Protein AF-X1IC57-F1 (afdb_monomer_lite)

pLDDT: mean 73.65, std 16.49, range [34.81, 97.12]

Sequence (268 aa):
IEDAIIQITNFPEIIRRKNEEIREYNKKIESGQIKGKPRKIRELIKERGIYRVDQVLVYPWAHLSKFLSNESNAMDVCPKIAEFLKEKGIEAKFSPFGWYKSFKINCIGHEVAEMYRDVKLYIQPGEHIENAVFKVITPQGTELNLKFDENKNVLPLKEIKDEDFQLFLESELGTKRIDEGIEPAHIKVMKEFELVDFDPNTDAGNLRWYSKGVIMKNLIKSFVEDRIIDYGAILIDTPLMYTTKNKKLTAQTARFPARSYWVESGND

InterPro domains:
  IPR015011 Threonyl-tRNA synthetase, editing domain, archaea [PF08915] (43-118)
  IPR023509 D-aminoacyl-tRNA deacylase-like superfamily [G3DSA:3.50.80.10] (19-119)
  IPR045864 Class II Aminoacyl-tRNA synthetase/Biotinyl protein ligase (BPL) and lipoyl protein ligase (LPL) [G3DSA:3.30.930.10] (174-268)
  IPR045864 Class II Aminoacyl-tRNA synthetase/Biotinyl protein ligase (BPL) and lipoyl protein ligase (LPL) [SSF55681] (186-263)

Organism: NCBI:txid412755

Foldseek 3Di:
DCQQLAAPLVVVVVVVVVVVVVVVVLVCVVVVVDDDDRDDDDDPDDDPVVPVQQEEEQEDDPVVDPDDDPDPCVQCPSVVVQVVCVVVVHHYDYDGPPDDDDDDDDFPPDPPSDDDDDDDPLPPVPPPPVDPQDWDADPVRDTHGWDADPQRATDDDPVDPDPVVSVVCCVVRPDDRSSSGDADPVQVVCVVVQAWADDPVDDPPDIDGDPNNVVVVVVVVVVVVVVVVVVPDDDDDDDPDDDPPDPVVVSVCSVVVVVDDDDDDDPD

Structure (mmCIF, N/CA/C/O backbone):
data_AF-X1IC57-F1
#
_entry.id   AF-X1IC57-F1
#
loop_
_atom_site.group_PDB
_atom_site.id
_atom_site.type_symbol
_atom_site.label_atom_id
_atom_site.label_alt_id
_atom_site.label_comp_id
_atom_site.label_asym_id
_atom_site.label_entity_id
_atom_site.label_seq_id
_atom_site.pdbx_PDB_ins_code
_atom_site.Cartn_x
_atom_site.Cartn_y
_atom_site.Cartn_z
_atom_site.occupancy
_atom_site.B_iso_or_equiv
_atom_site.auth_seq_id
_atom_site.auth_comp_id
_atom_site.auth_asym_id
_atom_site.auth_atom_id
_atom_site.pdbx_PDB_model_num
ATOM 1 N N . ILE A 1 1 ? 6.413 14.909 -24.263 1.00 41.38 1 ILE A N 1
ATOM 2 C CA . ILE A 1 1 ? 6.565 14.111 -23.023 1.00 41.38 1 ILE A CA 1
ATOM 3 C C . ILE A 1 1 ? 6.246 14.982 -21.826 1.00 41.38 1 ILE A C 1
ATOM 5 O O . ILE A 1 1 ? 5.451 14.537 -21.017 1.00 41.38 1 ILE A O 1
ATOM 9 N N . GLU A 1 2 ? 6.714 16.230 -21.838 1.00 35.34 2 GLU A N 1
ATOM 10 C CA . GLU A 1 2 ? 5.950 17.449 -21.495 1.00 35.34 2 GLU A CA 1
ATOM 11 C C . GLU A 1 2 ? 4.429 17.224 -21.479 1.00 35.34 2 GLU A C 1
ATOM 13 O O . GLU A 1 2 ? 3.828 17.472 -20.459 1.00 35.34 2 GLU A O 1
ATOM 18 N N . ASP A 1 3 ? 3.771 16.652 -22.499 1.00 37.12 3 ASP A N 1
ATOM 19 C CA . ASP A 1 3 ? 2.320 16.427 -22.329 1.00 37.12 3 ASP A CA 1
ATOM 20 C C . ASP A 1 3 ? 1.910 15.486 -21.155 1.00 37.12 3 ASP A C 1
ATOM 22 O O . ASP A 1 3 ? 0.861 15.762 -20.598 1.00 37.12 3 ASP A O 1
ATOM 26 N N . ALA A 1 4 ? 2.704 14.516 -20.632 1.00 34.81 4 ALA A N 1
ATOM 27 C CA . ALA A 1 4 ? 2.605 14.050 -19.212 1.00 34.81 4 ALA A CA 1
ATOM 28 C C . ALA A 1 4 ? 3.745 14.425 -18.304 1.00 34.81 4 ALA A C 1
ATOM 30 O O . ALA A 1 4 ? 4.092 13.720 -17.366 1.00 34.81 4 ALA A O 1
ATOM 31 N N . ILE A 1 5 ? 4.187 15.637 -18.519 1.00 35.84 5 ILE A N 1
ATOM 32 C CA . ILE A 1 5 ? 4.897 16.464 -17.587 1.00 35.84 5 ILE A CA 1
ATOM 33 C C . ILE A 1 5 ? 4.242 17.891 -17.725 1.00 35.84 5 ILE A C 1
ATOM 35 O O . ILE A 1 5 ? 4.966 18.853 -17.719 1.00 35.84 5 ILE A O 1
ATOM 39 N N . ILE A 1 6 ? 2.885 18.039 -17.894 1.00 41.19 6 ILE A N 1
ATOM 40 C CA . ILE A 1 6 ? 2.055 19.303 -17.936 1.00 41.19 6 ILE A CA 1
ATOM 41 C C . ILE A 1 6 ? 0.751 19.417 -17.031 1.00 41.19 6 ILE A C 1
ATOM 43 O O . ILE A 1 6 ? 0.298 20.536 -16.783 1.00 41.19 6 ILE A O 1
ATOM 47 N N . GLN A 1 7 ? 0.145 18.347 -16.469 1.00 42.44 7 GLN A N 1
ATOM 48 C CA . GLN A 1 7 ? -0.968 18.340 -15.442 1.00 42.44 7 GLN A CA 1
ATOM 49 C C . GLN A 1 7 ? -0.906 17.557 -14.049 1.00 42.44 7 GLN A C 1
ATOM 51 O O . GLN A 1 7 ? -1.836 17.815 -13.293 1.00 42.44 7 GLN A O 1
ATOM 56 N N . ILE A 1 8 ? 0.061 16.679 -13.646 1.00 42.56 8 ILE A N 1
ATOM 57 C CA . ILE A 1 8 ? 0.224 15.882 -12.377 1.00 42.56 8 ILE A CA 1
ATOM 58 C C . ILE A 1 8 ? 0.876 16.673 -11.214 1.00 42.56 8 ILE A C 1
ATOM 60 O O . ILE A 1 8 ? 0.502 16.468 -10.062 1.00 42.56 8 ILE A O 1
ATOM 64 N N . THR A 1 9 ? 1.797 17.614 -11.443 1.00 42.94 9 THR A N 1
ATOM 65 C CA . THR A 1 9 ? 2.339 18.520 -10.392 1.00 42.94 9 THR A CA 1
ATOM 66 C C . THR A 1 9 ? 1.919 19.969 -10.596 1.00 42.94 9 THR A C 1
ATOM 68 O O . THR A 1 9 ? 1.710 20.679 -9.612 1.00 42.94 9 THR A O 1
ATOM 71 N N . ASN A 1 10 ? 1.504 20.303 -11.820 1.00 48.59 10 ASN A N 1
ATOM 72 C CA . ASN A 1 10 ? 0.391 21.221 -11.986 1.00 48.59 10 ASN A CA 1
ATOM 73 C C . ASN A 1 10 ? -0.913 20.639 -11.391 1.00 48.59 10 ASN A C 1
ATOM 75 O O . ASN A 1 10 ? -1.866 21.388 -11.297 1.00 48.59 10 ASN A O 1
ATOM 79 N N . PHE A 1 11 ? -1.023 19.379 -10.927 1.00 51.56 11 PHE A N 1
ATOM 80 C CA . PHE A 1 11 ? -2.262 18.856 -10.302 1.00 51.56 11 PHE A CA 1
ATOM 81 C C . PHE A 1 11 ? -2.487 19.393 -8.887 1.00 51.56 11 PHE A C 1
ATOM 83 O O . PHE A 1 11 ? -3.582 19.884 -8.647 1.00 51.56 11 PHE A O 1
ATOM 90 N N . PRO A 1 12 ? -1.507 19.397 -7.955 1.00 53.03 12 PRO A N 1
ATOM 91 C CA . PRO A 1 12 ? -1.491 20.287 -6.804 1.00 53.03 12 PRO A CA 1
ATOM 92 C C . PRO A 1 12 ? -1.892 21.718 -7.150 1.00 53.03 12 PRO A C 1
ATOM 94 O O . PRO A 1 12 ? -2.772 22.247 -6.482 1.00 53.03 12 PRO A O 1
ATOM 97 N N . GLU A 1 13 ? -1.328 22.335 -8.193 1.00 65.31 13 GLU A N 1
ATOM 98 C CA . GLU A 1 13 ? -1.623 23.735 -8.542 1.00 65.31 13 GLU A CA 1
ATOM 99 C C . GLU A 1 13 ? -3.016 23.931 -9.158 1.00 65.31 13 GLU A C 1
ATOM 101 O O . GLU A 1 13 ? -3.690 24.903 -8.850 1.00 65.31 13 GLU A O 1
ATOM 106 N N . ILE A 1 14 ? -3.514 22.986 -9.954 1.00 62.72 14 ILE A N 1
ATOM 107 C CA . ILE A 1 14 ? -4.844 22.973 -10.576 1.00 62.72 14 ILE A CA 1
ATOM 108 C C . ILE A 1 14 ? -5.899 22.566 -9.553 1.00 62.72 14 ILE A C 1
ATOM 110 O O . ILE A 1 14 ? -7.014 23.062 -9.621 1.00 62.72 14 ILE A O 1
ATOM 114 N N . ILE A 1 15 ? -5.576 21.728 -8.569 1.00 60.38 15 ILE A N 1
ATOM 115 C CA . ILE A 1 15 ? -6.411 21.486 -7.390 1.00 60.38 15 ILE A CA 1
ATOM 116 C C . ILE A 1 15 ? -6.394 22.716 -6.486 1.00 60.38 15 ILE A C 1
ATOM 118 O O . ILE A 1 15 ? -7.442 23.066 -5.958 1.00 60.38 15 ILE A O 1
ATOM 122 N N . ARG A 1 16 ? -5.269 23.419 -6.324 1.00 65.56 16 ARG A N 1
ATOM 123 C CA . ARG A 1 16 ? -5.183 24.675 -5.562 1.00 65.56 16 ARG A CA 1
ATOM 124 C C . ARG A 1 16 ? -6.012 25.767 -6.234 1.00 65.56 16 ARG A C 1
ATOM 126 O O . ARG A 1 16 ? -6.900 26.312 -5.587 1.00 65.56 16 ARG A O 1
ATOM 133 N N . ARG A 1 17 ? -5.842 25.962 -7.544 1.00 69.12 17 ARG A N 1
ATOM 134 C CA . ARG A 1 17 ? -6.600 26.909 -8.365 1.00 69.12 17 ARG A CA 1
ATOM 135 C C . ARG A 1 17 ? -8.069 26.519 -8.478 1.00 69.12 17 ARG A C 1
ATOM 137 O O . ARG A 1 17 ? -8.900 27.373 -8.234 1.00 69.12 17 ARG A O 1
ATOM 144 N N . LYS A 1 18 ? -8.430 25.246 -8.696 1.00 65.62 18 LYS A N 1
ATOM 145 C CA . LYS A 1 18 ? -9.834 24.785 -8.607 1.00 65.62 18 LYS A CA 1
ATOM 146 C C . LYS A 1 18 ? -10.402 24.972 -7.205 1.00 65.62 18 LYS A C 1
ATOM 148 O O . LYS A 1 18 ? -11.558 25.343 -7.081 1.00 65.62 18 LYS A O 1
ATOM 153 N N . ASN A 1 19 ? -9.632 24.753 -6.139 1.00 61.25 19 ASN A N 1
ATOM 154 C CA . ASN A 1 19 ? -10.083 25.027 -4.773 1.00 61.25 19 ASN A CA 1
ATOM 155 C C . ASN A 1 19 ? -10.254 26.530 -4.522 1.00 61.25 19 ASN A C 1
ATOM 157 O O . ASN A 1 19 ? -11.130 26.904 -3.750 1.00 61.25 19 ASN A O 1
ATOM 161 N N . GLU A 1 20 ? -9.469 27.392 -5.164 1.00 70.69 20 GLU A N 1
ATOM 162 C CA . GLU A 1 20 ? -9.583 28.851 -5.087 1.00 70.69 20 GLU A CA 1
ATOM 163 C C . GLU A 1 20 ? -10.730 29.386 -5.956 1.00 70.69 20 GLU A C 1
ATOM 165 O O . GLU A 1 20 ? -11.559 30.128 -5.441 1.00 70.69 20 GLU A O 1
ATOM 170 N N . GLU A 1 21 ? -10.899 28.896 -7.185 1.00 72.12 21 GLU A N 1
ATOM 171 C CA . GLU A 1 21 ? -12.081 29.069 -8.043 1.00 72.12 21 GLU A CA 1
ATOM 172 C C . GLU A 1 21 ? -13.358 28.608 -7.309 1.00 72.12 21 GLU A C 1
ATOM 174 O O . GLU A 1 21 ? -14.349 29.333 -7.270 1.00 72.12 21 GLU A O 1
ATOM 179 N N . ILE A 1 22 ? -13.333 27.447 -6.639 1.00 66.88 22 ILE A N 1
ATOM 180 C CA . ILE A 1 22 ? -14.440 26.935 -5.812 1.00 66.88 22 ILE A CA 1
ATOM 181 C C . ILE A 1 22 ? -14.637 27.790 -4.552 1.00 66.88 22 ILE A C 1
ATOM 183 O O . ILE A 1 22 ? -15.780 28.014 -4.156 1.00 66.88 22 ILE A O 1
ATOM 187 N N . ARG A 1 23 ? -13.578 28.294 -3.905 1.00 70.81 23 ARG A N 1
ATOM 188 C CA . ARG A 1 23 ? -13.687 29.227 -2.765 1.00 70.81 23 ARG A CA 1
ATOM 189 C C . ARG A 1 23 ? -14.294 30.558 -3.198 1.00 70.81 23 ARG A C 1
ATOM 191 O O . ARG A 1 23 ? -15.160 31.060 -2.492 1.00 70.81 23 ARG A O 1
ATOM 198 N N . GLU A 1 24 ? -13.902 31.107 -4.343 1.00 72.31 24 GLU A N 1
ATOM 199 C CA . GLU A 1 24 ? -14.526 32.297 -4.919 1.00 72.31 24 GLU A CA 1
ATOM 200 C C . GLU A 1 24 ? -15.974 32.045 -5.320 1.00 72.31 24 GLU A C 1
ATOM 202 O O . GLU A 1 24 ? -16.832 32.866 -5.021 1.00 72.31 24 GLU A O 1
ATOM 207 N N . TYR A 1 25 ? -16.271 30.917 -5.962 1.00 68.75 25 TYR A N 1
ATOM 208 C CA . TYR A 1 25 ? -17.627 30.545 -6.354 1.00 68.75 25 TYR A CA 1
ATOM 209 C C . TYR A 1 25 ? -18.538 30.371 -5.129 1.00 68.75 25 TYR A C 1
ATOM 211 O O . TYR A 1 25 ? -19.645 30.904 -5.105 1.00 68.75 25 TYR A O 1
ATOM 219 N N . ASN A 1 26 ? -18.049 29.723 -4.065 1.00 63.75 26 ASN A N 1
ATOM 220 C CA . ASN A 1 26 ? -18.757 29.642 -2.786 1.00 63.75 26 ASN A CA 1
ATOM 221 C C . ASN A 1 26 ? -18.930 31.038 -2.155 1.00 63.75 26 ASN A C 1
ATOM 223 O O . ASN A 1 26 ? -20.047 31.370 -1.776 1.00 63.75 26 ASN A O 1
ATOM 227 N N . LYS A 1 27 ? -17.894 31.894 -2.135 1.00 71.12 27 LYS A N 1
ATOM 228 C CA . LYS A 1 27 ? -18.002 33.294 -1.672 1.00 71.12 27 LYS A CA 1
ATOM 229 C C . LYS A 1 27 ? -19.016 34.111 -2.484 1.00 71.12 27 LYS A C 1
ATOM 231 O O . LYS A 1 27 ? -19.722 34.926 -1.907 1.00 71.12 27 LYS A O 1
ATOM 236 N N . LYS A 1 28 ? -19.110 33.891 -3.800 1.00 71.88 28 LYS A N 1
ATOM 237 C CA . LYS A 1 28 ? -20.068 34.542 -4.718 1.00 71.88 28 LYS A CA 1
ATOM 238 C C . LYS A 1 28 ? -21.500 34.007 -4.550 1.00 71.88 28 LYS A C 1
ATOM 240 O O . LYS A 1 28 ? -22.455 34.718 -4.851 1.00 71.88 28 LYS A O 1
ATOM 245 N N . ILE A 1 29 ? -21.668 32.792 -4.021 1.00 67.25 29 ILE A N 1
ATOM 246 C CA . ILE A 1 29 ? -22.958 32.267 -3.538 1.00 67.25 29 ILE A CA 1
ATOM 247 C C . ILE A 1 29 ? -23.301 32.853 -2.158 1.00 67.25 29 ILE A C 1
ATOM 249 O O . ILE A 1 29 ? -24.437 33.259 -1.929 1.00 67.25 29 ILE A O 1
ATOM 253 N N . GLU A 1 30 ? -22.332 32.941 -1.246 1.00 60.72 30 GLU A N 1
ATOM 254 C CA . GLU A 1 30 ? -22.503 33.487 0.110 1.00 60.72 30 GLU A CA 1
ATOM 255 C C . GLU A 1 30 ? -22.766 35.004 0.112 1.00 60.72 30 GLU A C 1
ATOM 257 O O . GLU A 1 30 ? -23.544 35.481 0.934 1.00 60.72 30 GLU A O 1
ATOM 262 N N . SER A 1 31 ? -22.209 35.752 -0.847 1.00 66.19 31 SER A N 1
ATOM 263 C CA . SER A 1 31 ? -22.523 37.168 -1.096 1.00 66.19 31 SER A CA 1
ATOM 264 C C . SER A 1 31 ? -23.802 37.393 -1.919 1.00 66.19 31 SER A C 1
ATOM 266 O O . SER A 1 31 ? -24.151 38.536 -2.209 1.00 66.19 31 SER A O 1
ATOM 268 N N . GLY A 1 32 ? -24.501 36.325 -2.321 1.00 65.50 32 GLY A N 1
ATOM 269 C CA . GLY A 1 32 ? -25.762 36.392 -3.067 1.00 65.50 32 GLY A CA 1
ATOM 270 C C . GLY A 1 32 ? -25.646 36.760 -4.553 1.00 65.50 32 GLY A C 1
ATOM 271 O O . GLY A 1 32 ? -26.672 36.885 -5.219 1.00 65.50 32 GLY A O 1
ATOM 272 N N . GLN A 1 33 ? -24.434 36.903 -5.099 1.00 63.88 33 GLN A N 1
ATOM 273 C CA . GLN A 1 33 ? -24.206 37.241 -6.513 1.00 63.88 33 GLN A CA 1
ATOM 274 C C . GLN A 1 33 ? -24.523 36.083 -7.477 1.00 63.88 33 GLN A C 1
ATOM 276 O O . GLN A 1 33 ? -24.820 36.322 -8.646 1.00 63.88 33 GLN A O 1
ATOM 281 N N . ILE A 1 34 ? -24.482 34.832 -7.006 1.00 63.25 34 ILE A N 1
ATOM 282 C CA . ILE A 1 34 ? -24.801 33.626 -7.786 1.00 63.25 34 ILE A CA 1
ATOM 283 C C . ILE A 1 34 ? -25.840 32.784 -7.031 1.00 63.25 34 ILE A C 1
ATOM 285 O O . ILE A 1 34 ? -25.680 32.493 -5.846 1.00 63.25 34 ILE A O 1
ATOM 289 N N . LYS A 1 35 ? -26.900 32.333 -7.718 1.00 56.47 35 LYS A N 1
ATOM 290 C CA . LYS A 1 35 ? -27.905 31.430 -7.128 1.00 56.47 35 LYS A CA 1
ATOM 291 C C . LYS A 1 35 ? -27.324 30.030 -6.899 1.00 56.47 35 LYS A C 1
ATOM 293 O O . LYS A 1 35 ? -27.202 29.240 -7.829 1.00 56.47 35 LYS A O 1
ATOM 298 N N . GLY A 1 36 ? -27.058 29.699 -5.639 1.00 62.53 36 GLY A N 1
ATOM 299 C CA . GLY A 1 36 ? -26.691 28.356 -5.186 1.00 62.53 36 GLY A CA 1
ATOM 300 C C . GLY A 1 36 ? -27.118 28.111 -3.738 1.00 62.53 36 GLY A C 1
ATOM 301 O O . GLY A 1 36 ? -27.563 29.027 -3.049 1.00 62.53 36 GLY A O 1
ATOM 302 N N . LYS A 1 37 ? -26.989 26.869 -3.254 1.00 54.78 37 LYS A N 1
ATOM 303 C CA . LYS A 1 37 ? -27.130 26.570 -1.818 1.00 54.78 37 LYS A CA 1
ATOM 304 C C . LYS A 1 37 ? -25.778 26.837 -1.133 1.00 54.78 37 LYS A C 1
ATOM 306 O O . LYS A 1 37 ? -24.816 26.161 -1.502 1.00 54.78 37 LYS A O 1
ATOM 311 N N . PRO A 1 38 ? -25.671 27.771 -0.169 1.00 57.09 38 PRO A N 1
ATOM 312 C CA . PRO A 1 38 ? -24.405 28.053 0.507 1.00 57.09 38 PRO A CA 1
ATOM 313 C C . PRO A 1 38 ? -23.924 26.833 1.303 1.00 57.09 38 PRO A C 1
ATOM 315 O O . PRO A 1 38 ? -24.721 26.104 1.908 1.00 57.09 38 PRO A O 1
ATOM 318 N N . ARG A 1 39 ? -22.607 26.597 1.306 1.00 50.06 39 ARG A N 1
ATOM 319 C CA . ARG A 1 39 ? -22.001 25.438 1.971 1.00 50.06 39 ARG A CA 1
ATOM 320 C C . ARG A 1 39 ? -21.908 25.678 3.477 1.00 50.06 39 ARG A C 1
ATOM 322 O O . ARG A 1 39 ? -20.877 26.116 3.974 1.00 50.06 39 ARG A O 1
ATOM 329 N N . LYS A 1 40 ? -22.953 25.315 4.231 1.00 55.81 40 LYS A N 1
ATOM 330 C CA . LYS A 1 40 ? -22.830 25.211 5.695 1.00 55.81 40 LYS A CA 1
ATOM 331 C C . LYS A 1 40 ? -21.696 24.244 6.047 1.00 55.81 40 LYS A C 1
ATOM 333 O O . LYS A 1 40 ? -21.813 23.041 5.804 1.00 55.81 40 LYS A O 1
ATOM 338 N N . ILE A 1 41 ? -20.630 24.778 6.642 1.00 43.66 41 ILE A N 1
ATOM 339 C CA . ILE A 1 41 ? -19.565 23.996 7.272 1.00 43.66 41 ILE A CA 1
ATOM 340 C C . ILE A 1 41 ? -20.227 23.072 8.300 1.00 43.66 41 ILE A C 1
ATOM 342 O O . ILE A 1 41 ? -20.952 23.533 9.181 1.00 43.66 41 ILE A O 1
ATOM 346 N N . ARG A 1 42 ? -20.023 21.759 8.160 1.00 42.25 42 ARG A N 1
ATOM 347 C CA . ARG A 1 42 ? -20.452 20.773 9.155 1.00 42.25 42 ARG A CA 1
ATOM 348 C C . ARG A 1 42 ? -19.264 20.407 10.026 1.00 42.25 42 ARG A C 1
ATOM 350 O O . ARG A 1 42 ? -18.391 19.654 9.604 1.00 42.25 42 ARG A O 1
ATOM 357 N N . GLU A 1 43 ? -19.269 20.932 11.242 1.00 41.44 43 GLU A N 1
ATOM 358 C CA . GLU A 1 43 ? -18.401 20.475 12.320 1.00 41.44 43 GLU A CA 1
ATOM 359 C C . GLU A 1 43 ? -18.611 18.966 12.552 1.00 41.44 43 GLU A C 1
ATOM 361 O O . GLU A 1 43 ? -19.727 18.511 12.814 1.00 41.44 43 GLU A O 1
ATOM 366 N N . LEU A 1 44 ? -17.548 18.168 12.397 1.00 41.53 44 LEU A N 1
ATOM 367 C CA . LEU A 1 44 ? -17.594 16.709 12.607 1.00 41.53 44 LEU A CA 1
ATOM 368 C C . LEU A 1 44 ? -17.503 16.327 14.092 1.00 41.53 44 LEU A C 1
ATOM 370 O O . LEU A 1 44 ? -17.964 15.251 14.487 1.00 41.53 44 LEU A O 1
ATOM 374 N N . ILE A 1 45 ? -16.934 17.235 14.886 1.00 42.44 45 ILE A N 1
ATOM 375 C CA . ILE A 1 45 ? -17.065 17.341 16.335 1.00 42.44 45 ILE A CA 1
ATOM 376 C C . ILE A 1 45 ? -18.030 18.510 16.539 1.00 42.44 45 ILE A C 1
ATOM 378 O O . ILE A 1 45 ? -17.649 19.636 16.250 1.00 42.44 45 ILE A O 1
ATOM 382 N N . LYS A 1 46 ? -19.269 18.263 16.978 1.00 49.38 46 LYS A N 1
ATOM 383 C CA . LYS A 1 46 ? -20.149 19.357 17.425 1.00 49.38 46 LYS A CA 1
ATOM 384 C C . LYS A 1 46 ? -19.557 19.976 18.702 1.00 49.38 46 LYS A C 1
ATOM 386 O O . LYS A 1 46 ? -18.971 19.237 19.496 1.00 49.38 46 LYS A O 1
ATOM 391 N N . GLU A 1 47 ? -19.741 21.276 18.930 1.00 50.53 47 GLU A N 1
ATOM 392 C CA . GLU A 1 47 ? -19.303 21.954 20.164 1.00 50.53 47 GLU A CA 1
ATOM 393 C C . GLU A 1 47 ? -19.588 21.152 21.453 1.00 50.53 47 GLU A C 1
ATOM 395 O O . GLU A 1 47 ? -20.643 20.524 21.600 1.00 50.53 47 GLU A O 1
ATOM 400 N N . ARG A 1 48 ? -18.690 21.247 22.449 1.00 52.41 48 ARG A N 1
ATOM 401 C CA . ARG A 1 48 ? -18.827 20.576 23.765 1.00 52.41 48 ARG A CA 1
ATOM 402 C C . ARG A 1 48 ? -20.208 20.797 24.413 1.00 52.41 48 ARG A C 1
ATOM 404 O O . ARG A 1 48 ? -20.755 19.872 25.014 1.00 52.41 48 ARG A O 1
ATOM 411 N N . GLY A 1 49 ? -20.794 21.986 24.239 1.00 55.88 49 GLY A N 1
ATOM 412 C CA . GLY A 1 49 ? -22.111 22.356 24.774 1.00 55.88 49 GLY A CA 1
ATOM 413 C C . GLY A 1 49 ? -23.313 21.616 24.169 1.00 55.88 49 GLY A C 1
ATOM 414 O O . GLY A 1 49 ? -24.388 21.640 24.774 1.00 55.88 49 GLY A O 1
ATOM 415 N N . ILE A 1 50 ? -23.140 20.945 23.022 1.00 53.75 50 ILE A N 1
ATOM 416 C CA . ILE A 1 50 ? -24.177 20.135 22.357 1.00 53.75 50 ILE A CA 1
ATOM 417 C C . ILE A 1 50 ? -24.202 18.701 22.901 1.00 53.75 50 ILE A C 1
ATOM 419 O O . ILE A 1 50 ? -25.274 18.112 22.998 1.00 53.75 50 ILE A O 1
ATOM 423 N N . TYR A 1 51 ? -23.047 18.145 23.278 1.00 58.09 51 TYR A N 1
ATOM 424 C CA . TYR A 1 51 ? -22.964 16.782 23.811 1.00 58.09 51 TYR A CA 1
ATOM 425 C C . TYR A 1 51 ? -23.276 16.699 25.310 1.00 58.09 51 TYR A C 1
ATOM 427 O O . TYR A 1 51 ? -23.963 15.768 25.716 1.00 58.09 51 TYR A O 1
ATOM 435 N N . ARG A 1 52 ? -22.779 17.648 26.124 1.00 63.66 52 ARG A N 1
ATOM 436 C CA . ARG A 1 52 ? -22.948 17.663 27.599 1.00 63.66 52 ARG A CA 1
ATOM 437 C C . ARG A 1 52 ? -22.670 16.302 28.268 1.00 63.66 52 ARG A C 1
ATOM 439 O O . ARG A 1 52 ? -23.418 15.854 29.130 1.00 63.66 52 ARG A O 1
ATOM 446 N N . VAL A 1 53 ? -21.608 15.628 27.826 1.00 70.06 53 VAL A N 1
ATOM 447 C CA . VAL A 1 53 ? -21.167 14.344 28.386 1.00 70.06 53 VAL A CA 1
ATOM 448 C C . VAL A 1 53 ? -20.112 14.617 29.451 1.00 70.06 53 VAL A C 1
ATOM 450 O O . VAL A 1 53 ? -18.954 14.871 29.123 1.00 70.06 53 VAL A O 1
ATOM 453 N N . ASP A 1 54 ? -20.520 14.560 30.718 1.00 78.50 54 ASP A N 1
ATOM 454 C CA . ASP A 1 54 ? -19.629 14.790 31.863 1.00 78.50 54 ASP A CA 1
ATOM 455 C C . ASP A 1 54 ? -18.676 13.600 32.107 1.00 78.50 54 ASP A C 1
ATOM 457 O O . ASP A 1 54 ? -17.529 13.781 32.517 1.00 78.50 54 ASP A O 1
ATOM 461 N N . GLN A 1 55 ? -19.142 12.376 31.817 1.00 88.00 55 GLN A N 1
ATOM 462 C CA . GLN A 1 55 ? -18.429 11.119 32.070 1.00 88.00 55 GLN A CA 1
ATOM 463 C C . GLN A 1 55 ? -18.404 10.208 30.835 1.00 88.00 55 GLN A C 1
ATOM 465 O O . GLN A 1 55 ? -19.417 10.036 30.159 1.00 88.00 55 GLN A O 1
ATOM 470 N N . VAL A 1 56 ? -17.262 9.562 30.573 1.00 91.88 56 VAL A N 1
ATOM 471 C CA . VAL A 1 56 ? -17.068 8.636 29.440 1.00 91.88 56 VAL A CA 1
ATOM 472 C C . VAL A 1 56 ? -16.629 7.253 29.928 1.00 91.88 56 VAL A C 1
ATOM 474 O O . VAL A 1 56 ? -15.689 7.125 30.712 1.00 91.88 56 VAL A O 1
ATOM 477 N N . LEU A 1 57 ? -17.271 6.196 29.419 1.00 93.44 57 LEU A N 1
ATOM 478 C CA . LEU A 1 57 ? -16.873 4.806 29.656 1.00 93.44 57 LEU A CA 1
ATOM 479 C C . LEU A 1 57 ? -16.284 4.184 28.383 1.00 93.44 57 LEU A C 1
ATOM 481 O O . LEU A 1 57 ? -16.994 3.940 27.411 1.00 93.44 57 LEU A O 1
ATOM 485 N N . VAL A 1 58 ? -14.989 3.874 28.412 1.00 93.19 58 VAL A N 1
ATOM 486 C CA . VAL A 1 58 ? -14.292 3.134 27.354 1.00 93.19 58 VAL A CA 1
ATOM 487 C C . VAL A 1 58 ? -14.548 1.636 27.544 1.00 93.19 58 VAL A C 1
ATOM 489 O O . VAL A 1 58 ? -14.043 1.021 28.486 1.00 93.19 58 VAL A O 1
ATOM 492 N N . TYR A 1 59 ? -15.353 1.039 26.664 1.00 93.44 59 TYR A N 1
ATOM 493 C CA . TYR A 1 59 ? -15.757 -0.366 26.758 1.00 93.44 59 TYR A CA 1
ATOM 494 C C . TYR A 1 59 ? -15.209 -1.178 25.567 1.00 93.44 59 TYR A C 1
ATOM 496 O O . TYR A 1 59 ? -15.531 -0.853 24.424 1.00 93.44 59 TYR A O 1
ATOM 504 N N . PRO A 1 60 ? -14.417 -2.247 25.786 1.00 91.56 60 PRO A N 1
ATOM 505 C CA . PRO A 1 60 ? -13.911 -3.084 24.701 1.00 91.56 60 PRO A CA 1
ATOM 506 C C . PRO A 1 60 ? -15.026 -3.977 24.136 1.00 91.56 60 PRO A C 1
ATOM 508 O O . PRO A 1 60 ? -15.534 -4.853 24.839 1.00 91.56 60 PRO A O 1
ATOM 511 N N . TRP A 1 61 ? -15.393 -3.775 22.865 1.00 90.25 61 TRP A N 1
ATOM 512 C CA . TRP A 1 61 ? -16.463 -4.524 22.193 1.00 90.25 61 TRP A CA 1
ATOM 513 C C . TRP A 1 61 ? -16.009 -5.106 20.847 1.00 90.25 61 TRP A C 1
ATOM 515 O O . TRP A 1 61 ? -16.083 -4.452 19.809 1.00 90.25 61 TRP A O 1
ATOM 525 N N . ALA A 1 62 ? -15.552 -6.362 20.862 1.00 87.56 62 ALA A N 1
ATOM 526 C CA . ALA A 1 62 ? -15.002 -7.031 19.680 1.00 87.56 62 ALA A CA 1
ATOM 527 C C . ALA A 1 62 ? -15.999 -7.119 18.506 1.00 87.56 62 ALA A C 1
ATOM 529 O O . ALA A 1 62 ? -15.617 -6.921 17.358 1.00 87.56 62 ALA A O 1
ATOM 530 N N . HIS A 1 63 ? -17.292 -7.327 18.779 1.00 85.69 63 HIS A N 1
ATOM 531 C CA . HIS A 1 63 ? -18.312 -7.538 17.741 1.00 85.69 63 HIS A CA 1
ATOM 532 C C . HIS A 1 63 ? -18.611 -6.311 16.848 1.00 85.69 63 HIS A C 1
ATOM 534 O O . HIS A 1 63 ? -19.466 -6.409 15.973 1.00 85.69 63 HIS A O 1
ATOM 540 N N . LEU A 1 64 ? -17.948 -5.162 17.051 1.00 85.44 64 LEU A N 1
ATOM 541 C CA . LEU A 1 64 ? -18.033 -4.015 16.132 1.00 85.44 64 LEU A CA 1
ATOM 542 C C . LEU A 1 64 ? -17.162 -4.180 14.872 1.00 85.44 64 LEU A C 1
ATOM 544 O O . LEU A 1 64 ? -17.324 -3.405 13.933 1.00 85.44 64 LEU A O 1
ATOM 548 N N . SER A 1 65 ? -16.248 -5.157 14.829 1.00 78.94 65 SER A N 1
ATOM 549 C CA . SER A 1 65 ? -15.354 -5.389 13.688 1.00 78.94 65 SER A CA 1
ATOM 550 C C . SER A 1 65 ? -15.259 -6.871 13.328 1.00 78.94 65 SER A C 1
ATOM 552 O O . SER A 1 65 ? -15.261 -7.734 14.203 1.00 78.94 65 SER A O 1
ATOM 554 N N . LYS A 1 66 ? -15.105 -7.163 12.030 1.00 71.75 66 LYS A N 1
ATOM 555 C CA . LYS A 1 66 ? -14.661 -8.482 11.540 1.00 71.75 66 LYS A CA 1
ATOM 556 C C . LYS A 1 66 ? -13.140 -8.656 11.626 1.00 71.75 66 LYS A C 1
ATOM 558 O O . LYS A 1 66 ? -12.653 -9.776 11.706 1.00 71.75 66 LYS A O 1
ATOM 563 N N . PHE A 1 67 ? -12.401 -7.548 11.624 1.00 71.12 67 PHE A N 1
ATOM 564 C CA . PHE A 1 67 ? -10.944 -7.514 11.678 1.00 71.12 67 PHE A CA 1
ATOM 565 C C . PHE A 1 67 ? -10.514 -7.108 13.089 1.00 71.12 67 PHE A C 1
ATOM 567 O O . PHE A 1 67 ? -10.686 -5.956 13.496 1.00 71.12 67 PHE A O 1
ATOM 574 N N . LEU A 1 68 ? -9.999 -8.071 13.851 1.00 79.62 68 LEU A N 1
ATOM 575 C CA . LEU A 1 68 ? -9.535 -7.884 15.225 1.00 79.62 68 LEU A CA 1
ATOM 576 C C . LEU A 1 68 ? -8.007 -7.952 15.285 1.00 79.62 68 LEU A C 1
ATOM 578 O O . LEU A 1 68 ? -7.375 -8.677 14.519 1.00 79.62 68 LEU A O 1
ATOM 582 N N . SER A 1 69 ? -7.410 -7.200 16.211 1.00 76.44 69 SER A N 1
ATOM 583 C CA . SER A 1 69 ? -5.977 -7.316 16.478 1.00 76.44 69 SER A CA 1
ATOM 584 C C . SER A 1 69 ? -5.701 -8.549 17.334 1.00 76.44 69 SER A C 1
ATOM 586 O O . SER A 1 69 ? -6.218 -8.662 18.445 1.00 76.44 69 SER A O 1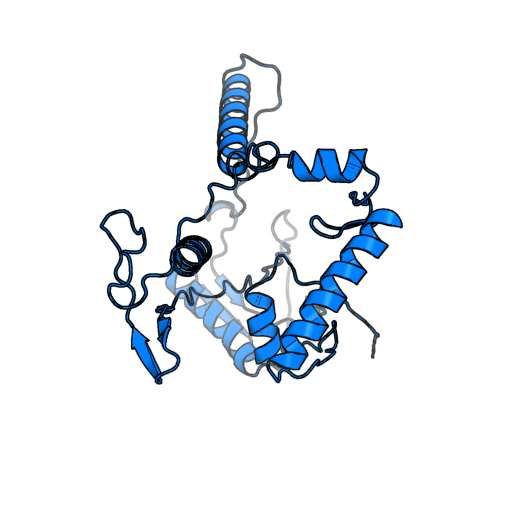
ATOM 588 N N . ASN A 1 70 ? -4.834 -9.428 16.833 1.00 73.81 70 ASN A N 1
ATOM 589 C CA . ASN A 1 70 ? -4.303 -10.579 17.568 1.00 73.81 70 ASN A CA 1
ATOM 590 C C . ASN A 1 70 ? -3.052 -10.218 18.401 1.00 73.81 70 ASN A C 1
ATOM 592 O O . ASN A 1 70 ? -2.347 -11.104 18.878 1.00 73.81 70 ASN A O 1
ATOM 596 N N . GLU A 1 71 ? -2.724 -8.930 18.545 1.00 74.94 71 GLU A N 1
ATOM 597 C CA . GLU A 1 71 ? -1.580 -8.483 19.343 1.00 74.94 71 GLU A CA 1
ATOM 598 C C . GLU A 1 71 ? -1.933 -8.353 20.829 1.00 74.94 71 GLU A C 1
ATOM 600 O O . GLU A 1 71 ? -2.956 -7.769 21.185 1.00 74.94 71 GLU A O 1
ATOM 605 N N . SER A 1 72 ? -1.026 -8.789 21.710 1.00 76.19 72 SER A N 1
ATOM 606 C CA . SER A 1 72 ? -1.098 -8.578 23.168 1.00 76.19 72 SER A CA 1
ATOM 607 C C . SER A 1 72 ? -1.411 -7.127 23.547 1.00 76.19 72 SER A C 1
ATOM 609 O O . SER A 1 72 ? -2.194 -6.856 24.456 1.00 76.19 72 SER A O 1
ATOM 611 N N . ASN A 1 73 ? -0.840 -6.189 22.791 1.00 79.69 73 ASN A N 1
ATOM 612 C CA . ASN A 1 73 ? -0.918 -4.752 23.027 1.00 79.69 73 ASN A CA 1
ATOM 613 C C . ASN A 1 73 ? -2.335 -4.184 22.802 1.00 79.69 73 ASN A C 1
ATOM 615 O O . ASN A 1 73 ? -2.601 -3.046 23.184 1.00 79.69 73 ASN A O 1
ATOM 619 N N . ALA A 1 74 ? -3.267 -4.963 22.233 1.00 79.88 74 ALA A N 1
ATOM 620 C CA . ALA A 1 74 ? -4.675 -4.581 22.118 1.00 79.88 74 ALA A CA 1
ATOM 621 C C . ALA A 1 74 ? -5.336 -4.328 23.489 1.00 79.88 74 ALA A C 1
ATOM 623 O O . ALA A 1 74 ? -6.266 -3.524 23.581 1.00 79.88 74 ALA A O 1
ATOM 624 N N . MET A 1 75 ? -4.837 -4.959 24.561 1.00 84.56 75 MET A N 1
ATOM 625 C CA . MET A 1 75 ? -5.344 -4.749 25.923 1.00 84.56 75 MET A CA 1
ATOM 626 C C . MET A 1 75 ? -5.073 -3.327 26.444 1.00 84.56 75 MET A C 1
ATOM 628 O O . MET A 1 75 ? -5.918 -2.767 27.143 1.00 84.56 75 MET A O 1
ATOM 632 N N . ASP A 1 76 ? -3.952 -2.713 26.051 1.00 87.69 76 ASP A N 1
ATOM 633 C CA . ASP A 1 76 ? -3.536 -1.370 26.490 1.00 87.69 76 ASP A CA 1
ATOM 634 C C . ASP A 1 76 ? -4.365 -0.235 25.876 1.00 87.69 76 ASP A C 1
ATOM 636 O O . ASP A 1 76 ? -4.354 0.892 26.378 1.00 87.69 76 ASP A O 1
ATOM 640 N N . VAL A 1 77 ? -5.058 -0.502 24.766 1.00 88.25 77 VAL A N 1
ATOM 641 C CA . VAL A 1 77 ? -5.744 0.530 23.974 1.00 88.25 77 VAL A CA 1
ATOM 642 C C . VAL A 1 77 ? -6.857 1.197 24.787 1.00 88.25 77 VAL A C 1
ATOM 644 O O . VAL A 1 77 ? -6.969 2.421 24.793 1.00 88.25 77 VAL A O 1
ATOM 647 N N . CYS A 1 78 ? -7.654 0.419 25.526 1.00 90.50 78 CYS A N 1
ATOM 648 C CA . CYS A 1 78 ? -8.747 0.966 26.339 1.00 90.50 78 CYS A CA 1
ATOM 649 C C . CYS A 1 78 ? -8.253 1.808 27.540 1.00 90.50 78 CYS A C 1
ATOM 651 O O . CYS A 1 78 ? -8.766 2.917 27.712 1.00 90.50 78 CYS A O 1
ATOM 653 N N . PRO A 1 79 ? -7.247 1.364 28.327 1.00 92.06 79 PRO A N 1
ATOM 654 C CA . PRO A 1 79 ? -6.558 2.210 29.303 1.00 92.06 79 PRO A CA 1
ATOM 655 C C . PRO A 1 79 ? -6.029 3.527 28.718 1.00 92.06 79 PRO A C 1
ATOM 657 O O . PRO A 1 79 ? -6.382 4.590 29.226 1.00 92.06 79 PRO A O 1
ATOM 660 N N . LYS A 1 80 ? -5.263 3.478 27.616 1.00 92.56 80 LYS A N 1
ATOM 661 C CA . LYS A 1 80 ? -4.644 4.666 26.993 1.00 92.56 80 LYS A CA 1
ATOM 662 C C . LYS A 1 80 ? -5.682 5.670 26.476 1.00 92.56 80 LYS A C 1
ATOM 664 O O . LYS A 1 80 ? -5.516 6.872 26.649 1.00 92.56 80 LYS A O 1
ATOM 669 N N . ILE A 1 81 ? -6.804 5.207 25.914 1.00 91.06 81 ILE A N 1
ATOM 670 C CA . ILE A 1 81 ? -7.915 6.100 25.529 1.00 91.06 81 ILE A CA 1
ATOM 671 C C . ILE A 1 81 ? -8.509 6.804 26.760 1.00 91.06 81 ILE A C 1
ATOM 673 O O . ILE A 1 81 ? -8.776 8.004 26.704 1.00 91.06 81 ILE A O 1
ATOM 677 N N . ALA A 1 82 ? -8.696 6.099 27.881 1.00 91.19 82 ALA A N 1
ATOM 678 C CA . ALA A 1 82 ? -9.203 6.713 29.111 1.00 91.19 82 ALA A CA 1
ATOM 679 C C . ALA A 1 82 ? -8.197 7.695 29.748 1.00 91.19 82 ALA A C 1
ATOM 681 O O . ALA A 1 82 ? -8.609 8.668 30.373 1.00 91.19 82 ALA A O 1
ATOM 682 N N . GLU A 1 83 ? -6.896 7.475 29.570 1.00 92.94 83 GLU A N 1
ATOM 683 C CA . GLU A 1 83 ? -5.827 8.389 29.986 1.00 92.94 83 GLU A CA 1
ATOM 684 C C . GLU A 1 83 ? -5.846 9.693 29.167 1.00 92.94 83 GLU A C 1
ATOM 686 O O . GLU A 1 83 ? -6.071 10.763 29.733 1.00 92.94 83 GLU A O 1
ATOM 691 N N . PHE A 1 84 ? -5.791 9.607 27.831 1.00 92.00 84 PHE A N 1
ATOM 692 C CA . PHE A 1 84 ? -5.866 10.773 26.932 1.00 92.00 84 PHE A CA 1
ATOM 693 C C . PHE A 1 84 ? -7.172 11.586 27.050 1.00 92.00 84 PHE A C 1
ATOM 695 O O . PHE A 1 84 ? -7.219 12.757 26.663 1.00 92.00 84 PHE A O 1
ATOM 702 N N . LEU A 1 85 ? -8.260 10.983 27.542 1.00 88.50 85 LEU A N 1
ATOM 703 C CA . LEU A 1 85 ? -9.503 11.698 27.850 1.00 88.50 85 LEU A CA 1
ATOM 704 C C . LEU A 1 85 ? -9.392 12.504 29.156 1.00 88.50 85 LEU A C 1
ATOM 706 O O . LEU A 1 85 ? -9.828 13.657 29.186 1.00 88.50 85 LEU A O 1
ATOM 710 N N . LYS A 1 86 ? -8.755 11.951 30.198 1.00 89.81 86 LYS A N 1
ATOM 711 C CA . LYS A 1 86 ? -8.503 12.657 31.469 1.00 89.81 86 LYS A CA 1
ATOM 712 C C . LYS A 1 86 ? -7.588 13.860 31.279 1.00 89.81 86 LYS A C 1
ATOM 714 O O . LYS A 1 86 ? -7.910 14.934 31.777 1.00 89.81 86 LYS A O 1
ATOM 719 N N . GLU A 1 87 ? -6.516 13.717 30.499 1.00 90.88 87 GLU A N 1
ATOM 720 C CA . GLU A 1 87 ? -5.625 14.831 30.128 1.00 90.88 87 GLU A CA 1
ATOM 721 C C . GLU A 1 87 ? -6.381 16.002 29.475 1.00 90.88 87 GLU A C 1
ATOM 723 O O . GLU A 1 87 ? -6.031 17.165 29.658 1.00 90.88 87 GLU A O 1
ATOM 728 N N . LYS A 1 88 ? -7.461 15.706 28.740 1.00 85.94 88 LYS A N 1
ATOM 729 C CA . LYS A 1 88 ? -8.317 16.697 28.061 1.00 85.94 88 LYS A CA 1
ATOM 730 C C . LYS A 1 88 ? -9.457 17.234 28.939 1.00 85.94 88 LYS A C 1
ATOM 732 O O . LYS A 1 88 ? -10.332 17.949 28.432 1.00 85.94 88 LYS A O 1
ATOM 737 N N . GLY A 1 89 ? -9.441 16.909 30.234 1.00 85.88 89 GLY A N 1
ATOM 738 C CA . GLY A 1 89 ? -10.404 17.362 31.237 1.00 85.88 89 GLY A CA 1
ATOM 739 C C . GLY A 1 89 ? -11.752 16.637 31.199 1.00 85.88 89 GLY A C 1
ATOM 740 O O . GLY A 1 89 ? -12.762 17.249 31.528 1.00 85.88 89 GLY A O 1
ATOM 741 N N . ILE A 1 90 ? -11.793 15.375 30.755 1.00 85.44 90 ILE A N 1
ATOM 742 C CA . ILE A 1 90 ? -13.017 14.557 30.680 1.00 85.44 90 ILE A CA 1
ATOM 743 C C . ILE A 1 90 ? -12.912 13.414 31.698 1.00 85.44 90 ILE A C 1
ATOM 745 O O . ILE A 1 90 ? -11.906 12.702 31.719 1.00 85.44 90 ILE A O 1
ATOM 749 N N . GLU A 1 91 ? -13.938 13.188 32.527 1.00 90.31 91 GLU A N 1
ATOM 750 C CA . GLU A 1 91 ? -13.909 12.081 33.490 1.00 90.31 91 GLU A CA 1
ATOM 751 C C . GLU A 1 91 ? -14.102 10.735 32.771 1.00 90.31 91 GLU A C 1
ATOM 753 O O . GLU A 1 91 ? -15.220 10.283 32.520 1.00 90.31 91 GLU A O 1
ATOM 758 N N . ALA A 1 92 ? -12.992 10.078 32.433 1.00 92.69 92 ALA A N 1
ATOM 759 C CA . ALA A 1 92 ? -13.003 8.800 31.733 1.00 92.69 92 ALA A CA 1
ATOM 760 C C . ALA A 1 92 ? -12.668 7.603 32.636 1.00 92.69 92 ALA A C 1
ATOM 762 O O . ALA A 1 92 ? -11.734 7.627 33.444 1.00 92.69 92 ALA A O 1
ATOM 763 N N . LYS A 1 93 ? -13.408 6.510 32.440 1.00 94.06 93 LYS A N 1
ATOM 764 C CA . LYS A 1 93 ? -13.184 5.184 33.042 1.00 94.06 93 LYS A CA 1
ATOM 765 C C . LYS A 1 93 ? -13.124 4.138 31.927 1.00 94.06 93 LYS A C 1
ATOM 767 O O . LYS A 1 93 ? -13.640 4.375 30.837 1.00 94.06 93 LYS A O 1
ATOM 772 N N . PHE A 1 94 ? -12.513 2.983 32.180 1.00 93.62 94 PHE A N 1
ATOM 773 C CA . PHE A 1 94 ? -12.477 1.870 31.224 1.00 93.62 94 PHE A CA 1
ATOM 774 C C . PHE A 1 94 ? -12.961 0.562 31.860 1.00 93.62 94 PHE A C 1
ATOM 776 O O . PHE A 1 94 ? -12.920 0.398 33.078 1.00 93.62 94 PHE A O 1
ATOM 783 N N . SER A 1 95 ? -13.435 -0.364 31.027 1.00 93.38 95 SER A N 1
ATOM 784 C CA . SER A 1 95 ? -13.868 -1.708 31.431 1.00 93.38 95 SER A CA 1
ATOM 785 C C . SER A 1 95 ? -12.788 -2.753 31.090 1.00 93.38 95 SER A C 1
ATOM 787 O O . SER A 1 95 ? -12.150 -2.621 30.043 1.00 93.38 95 SER A O 1
ATOM 789 N N . PRO A 1 96 ? -12.551 -3.789 31.923 1.00 89.19 96 PRO A N 1
ATOM 790 C CA . PRO A 1 96 ? -11.469 -4.746 31.694 1.00 89.19 96 PRO A CA 1
ATOM 791 C C . PRO A 1 96 ? -11.646 -5.562 30.402 1.00 89.19 96 PRO A C 1
ATOM 793 O O . PRO A 1 96 ? -12.728 -6.078 30.090 1.00 89.19 96 PRO A O 1
ATOM 796 N N . PHE A 1 97 ? -10.547 -5.691 29.657 1.00 90.25 97 PHE A N 1
ATOM 797 C CA . PHE A 1 97 ? -10.449 -6.452 28.410 1.00 90.25 97 PHE A CA 1
ATOM 798 C C . PHE A 1 97 ? -10.502 -7.970 28.662 1.00 90.25 97 PHE A C 1
ATOM 800 O O . PHE A 1 97 ? -10.123 -8.433 29.732 1.00 90.25 97 PHE A O 1
ATOM 807 N N . GLY A 1 98 ? -10.983 -8.756 27.694 1.00 87.00 98 GLY A N 1
ATOM 808 C CA . GLY A 1 98 ? -10.954 -10.230 27.736 1.00 87.00 98 GLY A CA 1
ATOM 809 C C . GLY A 1 98 ? -12.027 -10.922 28.592 1.00 87.00 98 GLY A C 1
ATOM 810 O O . GLY A 1 98 ? -12.292 -12.100 28.384 1.00 87.00 98 GLY A O 1
ATOM 811 N N . TRP A 1 99 ? -12.695 -10.213 29.507 1.00 89.44 99 TRP A N 1
ATOM 812 C CA . TRP A 1 99 ? -13.747 -10.792 30.356 1.00 89.44 99 TRP A CA 1
ATOM 813 C C . TRP A 1 99 ? -15.131 -10.780 29.695 1.00 89.44 99 TRP A C 1
ATOM 815 O O . TRP A 1 99 ? -15.556 -9.742 29.173 1.00 89.44 99 TRP A O 1
ATOM 825 N N . TYR A 1 100 ? -15.879 -11.881 29.832 1.00 91.88 100 TYR A N 1
ATOM 826 C CA . TYR A 1 100 ? -17.341 -11.862 29.720 1.00 91.88 100 TYR A CA 1
ATOM 827 C C . TYR A 1 100 ? -17.923 -10.979 30.830 1.00 91.88 100 TYR A C 1
ATOM 829 O O . TYR A 1 100 ? -17.519 -11.080 31.988 1.00 91.88 100 TYR A O 1
ATOM 837 N N . LYS A 1 101 ? -18.847 -10.085 30.474 1.00 93.50 101 LYS A N 1
ATOM 838 C CA . LYS A 1 101 ? -19.370 -9.046 31.368 1.00 93.50 101 LYS A CA 1
ATOM 839 C C . LYS A 1 101 ? -20.874 -8.895 31.177 1.00 93.50 101 LYS A C 1
ATOM 841 O O . LYS A 1 101 ? -21.324 -8.589 30.076 1.00 93.50 101 LYS A O 1
ATOM 846 N N . SER A 1 102 ? -21.640 -9.043 32.254 1.00 93.94 102 SER A N 1
ATOM 847 C CA . SER A 1 102 ? -22.996 -8.503 32.315 1.00 93.94 102 SER A CA 1
ATOM 848 C C . SER A 1 102 ? -22.926 -6.977 32.435 1.00 93.94 102 SER A C 1
ATOM 850 O O . SER A 1 102 ? -22.020 -6.420 33.055 1.00 93.94 102 SER A O 1
ATOM 852 N N . PHE A 1 103 ? -23.865 -6.282 31.802 1.00 93.56 103 PHE A N 1
ATOM 853 C CA . PHE A 1 103 ? -23.988 -4.828 31.870 1.00 93.56 103 PHE A CA 1
ATOM 854 C C . PHE A 1 103 ? -25.442 -4.428 31.612 1.00 93.56 103 PHE A C 1
ATOM 856 O O . PHE A 1 103 ? -26.230 -5.208 31.079 1.00 93.56 103 PHE A O 1
ATOM 863 N N . LYS A 1 104 ? -25.792 -3.197 31.986 1.00 94.31 104 LYS A N 1
ATOM 864 C CA . LYS A 1 104 ? -27.071 -2.571 31.654 1.00 94.31 104 LYS A CA 1
ATOM 865 C C . LYS A 1 104 ? -26.778 -1.210 31.039 1.00 94.31 104 LYS A C 1
ATOM 867 O O . LYS A 1 104 ? -26.034 -0.427 31.620 1.00 94.31 104 LYS A O 1
ATOM 872 N N . ILE A 1 105 ? -27.361 -0.948 29.878 1.00 92.44 105 ILE A N 1
ATOM 873 C CA . ILE A 1 105 ? -27.311 0.343 29.190 1.00 92.44 105 ILE A CA 1
ATOM 874 C C . ILE A 1 105 ? -28.737 0.891 29.073 1.00 92.44 105 ILE A C 1
ATOM 876 O O . ILE A 1 105 ? -29.695 0.121 29.030 1.00 92.44 105 ILE A O 1
ATOM 880 N N . ASN A 1 106 ? -28.881 2.214 29.062 1.00 91.19 106 ASN A N 1
ATOM 881 C CA . ASN A 1 106 ? -30.146 2.893 28.805 1.00 91.19 106 ASN A CA 1
ATOM 882 C C . ASN A 1 106 ? -29.868 4.042 27.834 1.00 91.19 106 ASN A C 1
ATOM 884 O O . ASN A 1 106 ? -29.182 4.996 28.200 1.00 91.19 106 ASN A O 1
ATOM 888 N N . CYS A 1 107 ? -30.333 3.923 26.592 1.00 88.06 107 CYS A N 1
ATOM 889 C CA . CYS A 1 107 ? -30.138 4.962 25.587 1.00 88.06 107 CYS A CA 1
ATOM 890 C C . CYS A 1 107 ? -31.159 6.090 25.789 1.00 88.06 107 CYS A C 1
ATOM 892 O O . CYS A 1 107 ? -32.335 5.833 26.029 1.00 88.06 107 CYS A O 1
ATOM 894 N N . ILE A 1 108 ? -30.715 7.344 25.671 1.00 84.38 108 ILE A N 1
ATOM 895 C CA . ILE A 1 108 ? -31.579 8.531 25.817 1.00 84.38 108 ILE A CA 1
ATOM 896 C C . ILE A 1 108 ? -32.453 8.747 24.560 1.00 84.38 108 ILE A C 1
ATOM 898 O O . ILE A 1 108 ? -33.427 9.491 24.609 1.00 84.38 108 ILE A O 1
ATOM 902 N N . GLY A 1 109 ? -32.136 8.098 23.431 1.00 79.25 109 GLY A N 1
ATOM 903 C CA . GLY A 1 109 ? -32.998 8.057 22.239 1.00 79.25 109 GLY A CA 1
ATOM 904 C C . GLY A 1 109 ? -33.098 9.357 21.427 1.00 79.25 109 GLY A C 1
ATOM 905 O O . GLY A 1 109 ? -33.904 9.435 20.505 1.00 79.25 109 GLY A O 1
ATOM 906 N N . HIS A 1 110 ? -32.297 10.380 21.740 1.00 79.62 110 HIS A N 1
ATOM 907 C CA . HIS A 1 110 ? -32.208 11.602 20.931 1.00 79.62 110 HIS A CA 1
ATOM 908 C C . HIS A 1 110 ? -31.299 11.396 19.699 1.00 79.62 110 HIS A C 1
ATOM 910 O O . HIS A 1 110 ? -30.461 10.497 19.696 1.00 79.62 110 HIS A O 1
ATOM 916 N N . GLU A 1 111 ? -31.391 12.269 18.684 1.00 74.94 111 GLU A N 1
ATOM 917 C CA . GLU A 1 111 ? -30.707 12.164 17.366 1.00 74.94 111 GLU A CA 1
ATOM 918 C C . GLU A 1 111 ? -29.167 11.999 17.381 1.00 74.94 111 GLU A C 1
ATOM 920 O O . GLU A 1 111 ? -28.539 11.839 16.334 1.00 74.94 111 GLU A O 1
ATOM 925 N N . VAL A 1 112 ? -28.533 12.128 18.546 1.00 75.31 112 VAL A N 1
ATOM 926 C CA . VAL A 1 112 ? -27.075 12.092 18.742 1.00 75.31 112 VAL A CA 1
ATOM 927 C C . VAL A 1 112 ? -26.672 11.107 19.853 1.00 75.31 112 VAL A C 1
ATOM 929 O O . VAL A 1 112 ? -25.490 10.999 20.167 1.00 75.31 112 VAL A O 1
ATOM 932 N N . ALA A 1 113 ? -27.631 10.369 20.429 1.00 77.19 113 ALA A N 1
ATOM 933 C CA . ALA A 1 113 ? -27.383 9.378 21.477 1.00 77.19 113 ALA A CA 1
ATOM 934 C C . ALA A 1 113 ? -26.640 8.141 20.947 1.00 77.19 113 ALA A C 1
ATOM 936 O O . ALA A 1 113 ? -25.884 7.508 21.681 1.00 77.19 113 ALA A O 1
ATOM 937 N N . GLU A 1 114 ? -26.838 7.818 19.668 1.00 82.94 114 GLU A N 1
ATOM 938 C CA . GLU A 1 114 ? -26.229 6.679 18.989 1.00 82.94 114 GLU A CA 1
ATOM 939 C C . GLU A 1 114 ? -25.397 7.186 17.807 1.00 82.94 114 GLU A C 1
ATOM 941 O O . GLU A 1 114 ? -25.899 7.856 16.904 1.00 82.94 114 GLU A O 1
ATOM 946 N N . MET A 1 115 ? -24.091 6.904 17.821 1.00 82.12 115 MET A N 1
ATOM 947 C CA . MET A 1 115 ? -23.160 7.342 16.782 1.00 82.12 115 MET A CA 1
ATOM 948 C C . MET A 1 115 ? -22.147 6.244 16.461 1.00 82.12 115 MET A C 1
ATOM 950 O O . MET A 1 115 ? -21.438 5.771 17.345 1.00 82.12 115 MET A O 1
ATOM 954 N N . TYR A 1 116 ? -22.012 5.910 15.177 1.00 82.69 116 TYR A N 1
ATOM 955 C CA . TYR A 1 116 ? -20.915 5.079 14.681 1.00 82.69 116 TYR A CA 1
ATOM 956 C C . TYR A 1 116 ? -19.739 5.940 14.186 1.00 82.69 116 TYR A C 1
ATOM 958 O O . TYR A 1 116 ? -19.917 7.036 13.630 1.00 82.69 116 TYR A O 1
ATOM 966 N N . ARG A 1 117 ? -18.520 5.430 14.390 1.00 80.69 117 ARG A N 1
ATOM 967 C CA . ARG A 1 117 ? -17.253 5.995 13.912 1.00 80.69 117 ARG A CA 1
ATOM 968 C C . ARG A 1 117 ? -16.296 4.855 13.570 1.00 80.69 117 ARG A C 1
ATOM 970 O O . ARG A 1 117 ? -15.892 4.114 14.456 1.00 80.69 117 ARG A O 1
ATOM 977 N N . ASP A 1 118 ? -15.917 4.763 12.300 1.00 76.69 118 ASP A N 1
ATOM 978 C CA . ASP A 1 118 ? -14.742 4.004 11.867 1.00 76.69 118 ASP A CA 1
ATOM 979 C C . ASP A 1 118 ? -13.503 4.901 12.034 1.00 76.69 118 ASP A C 1
ATOM 981 O O . ASP A 1 118 ? -13.494 6.044 11.568 1.00 76.69 118 ASP A O 1
ATOM 985 N N . VAL A 1 119 ? -12.483 4.402 12.732 1.00 75.94 119 VAL A N 1
ATOM 986 C CA . VAL A 1 119 ? -11.210 5.097 12.964 1.00 75.94 119 VAL A CA 1
ATOM 987 C C . VAL A 1 119 ? -10.104 4.235 12.378 1.00 75.94 119 VAL A C 1
ATOM 989 O O . VAL A 1 119 ? -9.443 3.463 13.073 1.00 75.94 119 VAL A O 1
ATOM 992 N N . LYS A 1 120 ? -9.912 4.366 11.065 1.00 64.94 120 LYS A N 1
ATOM 993 C CA . LYS A 1 120 ? -8.836 3.678 10.356 1.00 64.94 120 LYS A CA 1
ATOM 994 C C . LYS A 1 120 ? -7.496 4.148 10.910 1.00 64.94 120 LYS A C 1
ATOM 996 O O . LYS A 1 120 ? -7.145 5.320 10.774 1.00 64.94 120 LYS A O 1
ATOM 1001 N N . LEU A 1 121 ? -6.747 3.222 11.508 1.00 55.97 121 LEU A N 1
ATOM 1002 C CA . LEU A 1 121 ? -5.349 3.435 11.866 1.00 55.97 121 LEU A CA 1
ATOM 1003 C C . LEU A 1 121 ? -4.542 3.557 10.574 1.00 55.97 121 LEU A C 1
ATOM 1005 O O . LEU A 1 121 ? -4.001 2.577 10.066 1.00 55.97 121 LEU A O 1
ATOM 1009 N N . TYR A 1 122 ? -4.484 4.771 10.026 1.00 43.97 122 TYR A N 1
ATOM 1010 C CA . TYR A 1 122 ? -3.505 5.098 9.008 1.00 43.97 122 TYR A CA 1
ATOM 1011 C C . TYR A 1 122 ? -2.135 4.981 9.672 1.00 43.97 122 TYR A C 1
ATOM 1013 O O . TYR A 1 122 ? -1.710 5.873 10.409 1.00 43.97 122 TYR A O 1
ATOM 1021 N N . ILE A 1 123 ? -1.461 3.858 9.424 1.00 44.25 123 ILE A N 1
ATOM 1022 C CA . ILE A 1 123 ? -0.023 3.755 9.618 1.00 44.25 123 ILE A CA 1
ATOM 1023 C C . ILE A 1 123 ? 0.567 4.774 8.648 1.00 44.25 123 ILE A C 1
ATOM 1025 O O . ILE A 1 123 ? 0.802 4.470 7.480 1.00 44.25 123 ILE A O 1
ATOM 1029 N N . GLN A 1 124 ? 0.791 6.001 9.127 1.00 39.59 124 GLN A N 1
ATOM 1030 C CA . GLN A 1 124 ? 1.858 6.800 8.557 1.00 39.59 124 GLN A CA 1
ATOM 1031 C C . GLN A 1 124 ? 3.103 5.926 8.705 1.00 39.59 124 GLN A C 1
ATOM 1033 O O . GLN A 1 124 ? 3.394 5.498 9.828 1.00 39.59 124 GLN A O 1
ATOM 1038 N N . PRO A 1 125 ? 3.831 5.621 7.619 1.00 38.81 125 PRO A N 1
ATOM 1039 C CA . PRO A 1 125 ? 5.211 5.213 7.761 1.00 38.81 125 PRO A CA 1
ATOM 1040 C C . PRO A 1 125 ? 5.894 6.420 8.405 1.00 38.81 125 PRO A C 1
ATOM 1042 O O . PRO A 1 125 ? 6.183 7.399 7.718 1.00 38.81 125 PRO A O 1
ATOM 1045 N N . GLY A 1 126 ? 6.026 6.398 9.738 1.00 36.88 126 GLY A N 1
ATOM 1046 C CA . GLY A 1 126 ? 6.711 7.449 10.487 1.00 36.88 126 GLY A CA 1
ATOM 1047 C C . GLY A 1 126 ? 8.064 7.658 9.829 1.00 36.88 126 GLY A C 1
ATOM 1048 O O . GLY A 1 126 ? 8.691 6.662 9.467 1.00 36.88 126 GLY A O 1
ATOM 1049 N N . GLU A 1 127 ? 8.417 8.915 9.554 1.00 39.66 127 GLU A N 1
ATOM 1050 C CA . GLU A 1 127 ? 9.320 9.285 8.460 1.00 39.66 127 GLU A CA 1
ATOM 1051 C C . GLU A 1 127 ? 10.711 8.636 8.566 1.00 39.66 127 GLU A C 1
ATOM 1053 O O . GLU A 1 127 ? 11.685 9.264 8.971 1.00 39.66 127 GLU A O 1
ATOM 1058 N N . HIS A 1 128 ? 10.831 7.396 8.078 1.00 38.59 128 HIS A N 1
ATOM 1059 C CA . HIS A 1 128 ? 12.089 6.715 7.774 1.00 38.59 128 HIS A CA 1
ATOM 1060 C C . HIS A 1 128 ? 12.716 7.318 6.503 1.00 38.59 128 HIS A C 1
ATOM 1062 O O . HIS A 1 128 ? 13.162 6.618 5.596 1.00 38.59 128 HIS A O 1
ATOM 1068 N N . ILE A 1 129 ? 12.804 8.649 6.483 1.00 44.38 129 ILE A N 1
ATOM 1069 C CA . ILE A 1 129 ? 13.805 9.426 5.754 1.00 44.38 129 ILE A CA 1
ATOM 1070 C C . ILE A 1 129 ? 15.096 9.383 6.602 1.00 44.38 129 ILE A C 1
ATOM 1072 O O . ILE A 1 129 ? 15.741 10.392 6.873 1.00 44.38 129 ILE A O 1
ATOM 1076 N N . GLU A 1 130 ? 15.462 8.188 7.076 1.00 42.94 130 GLU A N 1
ATOM 1077 C CA . GLU A 1 130 ? 16.660 7.946 7.875 1.00 42.94 130 GLU A CA 1
ATOM 1078 C C . GLU A 1 130 ? 17.870 7.884 6.944 1.00 42.94 130 GLU A C 1
ATOM 1080 O O . GLU A 1 130 ? 18.390 6.818 6.628 1.00 42.94 130 GLU A O 1
ATOM 1085 N N . ASN A 1 131 ? 18.299 9.068 6.502 1.00 44.12 131 ASN A N 1
ATOM 1086 C CA . ASN A 1 131 ? 19.649 9.348 6.018 1.00 44.12 131 ASN A CA 1
ATOM 1087 C C . ASN A 1 131 ? 20.198 8.315 5.016 1.00 44.12 131 ASN A C 1
ATOM 1089 O O . ASN A 1 131 ? 21.277 7.756 5.213 1.00 44.12 131 ASN A O 1
ATOM 1093 N N . ALA A 1 132 ? 19.469 8.086 3.920 1.00 55.16 132 ALA A N 1
ATOM 1094 C CA . ALA A 1 132 ? 19.961 7.315 2.781 1.00 55.16 132 ALA A CA 1
ATOM 1095 C C . ALA A 1 132 ? 21.121 8.066 2.095 1.00 55.16 132 ALA A C 1
ATOM 1097 O O . ALA A 1 132 ? 20.921 8.845 1.163 1.00 55.16 132 ALA A O 1
ATOM 1098 N N . VAL A 1 133 ? 22.343 7.869 2.598 1.00 64.94 133 VAL A N 1
ATOM 1099 C CA . VAL A 1 133 ? 23.565 8.448 2.031 1.00 64.94 133 VAL A CA 1
ATOM 1100 C C . VAL A 1 133 ? 23.972 7.640 0.806 1.00 64.94 133 VAL A C 1
ATOM 1102 O O . VAL A 1 133 ? 24.471 6.522 0.922 1.00 64.94 133 VAL A O 1
ATOM 1105 N N . PHE A 1 134 ? 23.786 8.227 -0.373 1.00 67.88 134 PHE A N 1
ATOM 1106 C CA . PHE A 1 134 ? 24.318 7.676 -1.611 1.00 67.88 134 PHE A CA 1
ATOM 1107 C C . PHE A 1 134 ? 25.854 7.733 -1.603 1.00 67.88 134 PHE A C 1
ATOM 1109 O O . PHE A 1 134 ? 26.458 8.749 -1.248 1.00 67.88 134 PHE A O 1
ATOM 1116 N N . LYS A 1 135 ? 26.478 6.638 -2.036 1.00 77.50 135 LYS A N 1
ATOM 1117 C CA . LYS A 1 135 ? 27.921 6.507 -2.263 1.00 77.50 135 LYS A CA 1
ATOM 1118 C C . LYS A 1 135 ? 28.147 5.845 -3.614 1.00 77.5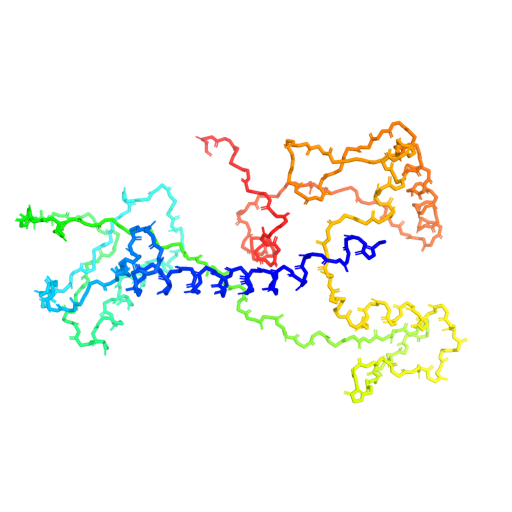0 135 LYS A C 1
ATOM 1120 O O . LYS A 1 135 ? 27.367 4.983 -4.011 1.00 77.50 135 LYS A O 1
ATOM 1125 N N . VAL A 1 136 ? 29.241 6.200 -4.275 1.00 78.69 136 VAL A N 1
ATOM 1126 C CA . VAL A 1 136 ? 29.750 5.461 -5.435 1.00 78.69 136 VAL A CA 1
ATOM 1127 C C . VAL A 1 136 ? 30.838 4.510 -4.952 1.00 78.69 136 VAL A C 1
ATOM 1129 O O . VAL A 1 136 ? 31.688 4.909 -4.162 1.00 78.69 136 VAL A O 1
ATOM 1132 N N . ILE A 1 137 ? 30.814 3.259 -5.406 1.00 80.12 137 ILE A N 1
ATOM 1133 C CA . ILE A 1 137 ? 31.854 2.268 -5.108 1.00 80.12 137 ILE A CA 1
ATOM 1134 C C . ILE A 1 137 ? 32.607 1.997 -6.408 1.00 80.12 137 ILE A C 1
ATOM 1136 O O . ILE A 1 137 ? 31.995 1.630 -7.410 1.00 80.12 137 ILE A O 1
ATOM 1140 N N . THR A 1 138 ? 33.922 2.207 -6.413 1.00 78.56 138 THR A N 1
ATOM 1141 C CA . THR A 1 138 ? 34.750 1.930 -7.595 1.00 78.56 138 THR A CA 1
ATOM 1142 C C . THR A 1 138 ? 35.018 0.424 -7.748 1.00 78.56 138 THR A C 1
ATOM 1144 O O . THR A 1 138 ? 34.937 -0.314 -6.761 1.00 78.56 138 THR A O 1
ATOM 1147 N N . PRO A 1 139 ? 35.425 -0.070 -8.936 1.00 75.44 139 PRO A N 1
ATOM 1148 C CA . PRO A 1 139 ? 35.834 -1.469 -9.117 1.00 75.44 139 PRO A CA 1
ATOM 1149 C C . PRO A 1 139 ? 37.001 -1.920 -8.218 1.00 75.44 139 PRO A C 1
ATOM 1151 O O . PRO A 1 139 ? 37.215 -3.115 -8.041 1.00 75.44 139 PRO A O 1
ATOM 1154 N N . GLN A 1 140 ? 37.755 -0.979 -7.640 1.00 75.25 140 GLN A N 1
ATOM 1155 C CA . GLN A 1 140 ? 38.824 -1.229 -6.667 1.00 75.25 140 GLN A CA 1
ATOM 1156 C C . GLN A 1 140 ? 38.317 -1.321 -5.212 1.00 75.25 140 GLN A C 1
ATOM 1158 O O . GLN A 1 140 ? 39.118 -1.518 -4.302 1.00 75.25 140 GLN A O 1
ATOM 1163 N N . GLY A 1 141 ? 37.008 -1.170 -4.978 1.00 73.19 141 GLY A N 1
ATOM 1164 C CA . GLY A 1 141 ? 36.393 -1.183 -3.648 1.00 73.19 141 GLY A CA 1
ATOM 1165 C C . GLY A 1 141 ? 36.469 0.148 -2.891 1.00 73.19 141 GLY A C 1
ATOM 1166 O O . GLY A 1 141 ? 36.179 0.178 -1.697 1.00 73.19 141 GLY A O 1
ATOM 1167 N N . THR A 1 142 ? 36.851 1.249 -3.547 1.00 78.56 142 THR A N 1
ATOM 1168 C CA . THR A 1 142 ? 36.934 2.572 -2.911 1.00 78.56 142 THR A CA 1
ATOM 1169 C C . THR A 1 142 ? 35.543 3.193 -2.788 1.00 78.56 142 THR A C 1
ATOM 1171 O O . THR A 1 142 ? 34.843 3.349 -3.788 1.00 78.56 142 THR A O 1
ATOM 1174 N N . GLU A 1 143 ? 35.151 3.598 -1.577 1.00 77.94 143 GLU A N 1
ATOM 1175 C CA . GLU A 1 143 ? 33.926 4.371 -1.348 1.00 77.94 143 GLU A CA 1
ATOM 1176 C C . GLU A 1 143 ? 34.142 5.870 -1.620 1.00 77.94 143 GLU A C 1
ATOM 1178 O O . GLU A 1 143 ? 34.867 6.555 -0.895 1.00 77.94 143 GLU A O 1
ATOM 1183 N N . LEU A 1 144 ? 33.446 6.407 -2.620 1.00 75.44 144 LEU A N 1
ATOM 1184 C CA . LEU A 1 144 ? 33.407 7.829 -2.938 1.00 75.44 144 LEU A CA 1
ATOM 1185 C C . LEU A 1 144 ? 32.117 8.458 -2.401 1.00 75.44 144 LEU A C 1
ATOM 1187 O O . LEU A 1 144 ? 31.005 8.144 -2.835 1.00 75.44 144 LEU A O 1
ATOM 1191 N N . ASN A 1 145 ? 32.279 9.382 -1.452 1.00 72.44 145 ASN A N 1
ATOM 1192 C CA . ASN A 1 145 ? 31.181 10.190 -0.927 1.00 72.44 145 ASN A CA 1
ATOM 1193 C C . ASN A 1 145 ? 30.843 11.305 -1.923 1.00 72.44 145 ASN A C 1
ATOM 1195 O O . ASN A 1 145 ? 31.688 12.151 -2.232 1.00 72.44 145 ASN A O 1
ATOM 1199 N N . LEU A 1 146 ? 29.599 11.313 -2.398 1.00 71.12 146 LEU A N 1
ATOM 1200 C CA . LEU A 1 146 ? 29.089 12.328 -3.315 1.00 71.12 146 LEU A CA 1
ATOM 1201 C C . LEU A 1 146 ? 29.044 13.696 -2.621 1.00 71.12 146 LEU A C 1
ATOM 1203 O O . LEU A 1 146 ? 28.653 13.809 -1.457 1.00 71.12 146 LEU A O 1
ATOM 1207 N N . LYS A 1 147 ? 29.451 14.743 -3.342 1.00 70.88 147 LYS A N 1
ATOM 1208 C CA . LYS A 1 147 ? 29.349 16.132 -2.883 1.00 70.88 147 LYS A CA 1
ATOM 1209 C C . LYS A 1 147 ? 28.257 16.833 -3.667 1.00 70.88 147 LYS A C 1
ATOM 1211 O O . LYS A 1 147 ? 28.173 16.668 -4.881 1.00 70.88 147 LYS A O 1
ATOM 1216 N N . PHE A 1 148 ? 27.463 17.629 -2.967 1.00 68.12 148 PHE A N 1
ATOM 1217 C CA . PHE A 1 148 ? 26.381 18.406 -3.549 1.00 68.12 148 PHE A CA 1
ATOM 1218 C C . PHE A 1 148 ? 26.750 19.889 -3.542 1.00 68.12 148 PHE A C 1
ATOM 1220 O O . PHE A 1 148 ? 27.380 20.366 -2.597 1.00 68.12 148 PHE A O 1
ATOM 1227 N N . ASP A 1 149 ? 26.363 20.591 -4.600 1.00 67.56 149 ASP A N 1
ATOM 1228 C CA . ASP A 1 149 ? 26.389 22.052 -4.675 1.00 67.56 149 ASP A CA 1
ATOM 1229 C C . ASP A 1 149 ? 25.265 22.677 -3.817 1.00 67.56 149 ASP A C 1
ATOM 1231 O O . ASP A 1 149 ? 24.346 21.975 -3.381 1.00 67.56 149 ASP A O 1
ATOM 1235 N N . GLU A 1 150 ? 25.282 23.998 -3.606 1.00 61.88 150 GLU A N 1
ATOM 1236 C CA . GLU A 1 150 ? 24.211 24.728 -2.900 1.00 61.88 150 GLU A CA 1
ATOM 1237 C C . GLU A 1 150 ? 22.824 24.476 -3.527 1.00 61.88 150 GLU A C 1
ATOM 1239 O O . GLU A 1 150 ? 21.817 24.378 -2.822 1.00 61.88 150 GLU A O 1
ATOM 1244 N N . ASN A 1 151 ? 22.782 24.256 -4.846 1.00 59.62 151 ASN A N 1
ATOM 1245 C CA . ASN A 1 151 ? 21.576 23.919 -5.608 1.00 59.62 151 ASN A CA 1
ATOM 1246 C C . ASN A 1 151 ? 21.143 22.439 -5.500 1.00 59.62 151 ASN A C 1
ATOM 1248 O O . ASN A 1 151 ? 20.191 22.030 -6.161 1.00 59.62 151 ASN A O 1
ATOM 1252 N N . LYS A 1 152 ? 21.824 21.623 -4.680 1.00 61.91 152 LYS A N 1
ATOM 1253 C CA . LYS A 1 152 ? 21.666 20.156 -4.545 1.00 61.91 152 LYS A CA 1
ATOM 1254 C C . LYS A 1 152 ? 22.009 19.328 -5.790 1.00 61.91 152 LYS A C 1
ATOM 1256 O O . LYS A 1 152 ? 21.740 18.129 -5.810 1.00 61.91 152 LYS A O 1
ATOM 1261 N N . ASN A 1 153 ? 22.645 19.928 -6.792 1.00 63.25 153 ASN A N 1
ATOM 1262 C CA . ASN A 1 153 ? 23.201 19.192 -7.927 1.00 63.25 153 ASN A CA 1
ATOM 1263 C C . ASN A 1 153 ? 24.452 18.410 -7.500 1.00 63.25 153 ASN A C 1
ATOM 1265 O O . ASN A 1 153 ? 25.176 18.830 -6.594 1.00 63.25 153 ASN A O 1
ATOM 1269 N N . VAL A 1 154 ? 24.705 17.276 -8.152 1.00 66.50 154 VAL A N 1
ATOM 1270 C CA . VAL A 1 154 ? 25.881 16.435 -7.896 1.00 66.50 154 VAL A CA 1
ATOM 1271 C C . VAL A 1 154 ? 27.119 17.114 -8.479 1.00 66.50 154 VAL A C 1
ATOM 1273 O O . VAL A 1 154 ? 27.123 17.506 -9.641 1.00 66.50 154 VAL A O 1
ATOM 1276 N N . LEU A 1 155 ? 28.184 17.252 -7.690 1.00 66.50 155 LEU A N 1
ATOM 1277 C CA . LEU A 1 155 ? 29.469 17.730 -8.196 1.00 66.50 155 LEU A CA 1
ATOM 1278 C C . LEU A 1 155 ? 30.234 16.576 -8.870 1.00 66.50 155 LEU A C 1
ATOM 1280 O O . LEU A 1 155 ? 30.309 15.489 -8.287 1.00 66.50 155 LEU A O 1
ATOM 1284 N N . PRO A 1 156 ? 30.856 16.798 -10.046 1.00 63.25 156 PRO A N 1
ATOM 1285 C CA . PRO A 1 156 ? 31.535 15.747 -10.799 1.00 63.25 156 PRO A CA 1
ATOM 1286 C C . PRO A 1 156 ? 32.659 15.088 -9.990 1.00 63.25 156 PRO A C 1
ATOM 1288 O O . PRO A 1 156 ? 33.521 15.756 -9.401 1.00 63.25 156 PRO A O 1
ATOM 1291 N N . LEU A 1 157 ? 32.664 13.753 -9.973 1.00 66.56 157 LEU A N 1
ATOM 1292 C CA . LEU A 1 157 ? 33.661 12.957 -9.262 1.00 66.56 157 LEU A CA 1
ATOM 1293 C C . LEU A 1 157 ? 35.010 13.046 -9.983 1.00 66.56 157 LEU A C 1
ATOM 1295 O O . LEU A 1 157 ? 35.195 12.485 -11.056 1.00 66.56 157 LEU A O 1
ATOM 1299 N N . LYS A 1 158 ? 35.994 13.706 -9.358 1.00 61.94 158 LYS A N 1
ATOM 1300 C CA . LYS A 1 158 ? 37.332 13.950 -9.941 1.00 61.94 158 LYS A CA 1
ATOM 1301 C C . LYS A 1 158 ? 38.085 12.690 -10.398 1.00 61.94 158 LYS A C 1
ATOM 1303 O O . LYS A 1 158 ? 39.032 12.808 -11.174 1.00 61.94 158 LYS A O 1
ATOM 1308 N N . GLU A 1 159 ? 37.693 11.527 -9.890 1.00 62.84 159 GLU A N 1
ATOM 1309 C CA . GLU A 1 159 ? 38.305 10.221 -10.152 1.00 62.84 159 GLU A CA 1
ATOM 1310 C C . GLU A 1 159 ? 37.653 9.466 -11.322 1.00 62.84 159 GLU A C 1
ATOM 1312 O O . GLU A 1 159 ? 38.297 8.599 -11.907 1.00 62.84 159 GLU A O 1
ATOM 1317 N N . ILE A 1 160 ? 36.415 9.808 -11.704 1.00 65.25 160 ILE A N 1
ATOM 1318 C CA . ILE A 1 160 ? 35.667 9.138 -12.776 1.00 65.25 160 ILE A CA 1
ATOM 1319 C C . ILE A 1 160 ? 35.342 10.170 -13.859 1.00 65.25 160 ILE A C 1
ATOM 1321 O O . ILE A 1 160 ? 34.431 10.980 -13.717 1.00 65.25 160 ILE A O 1
ATOM 1325 N N . LYS A 1 161 ? 36.120 10.146 -14.946 1.00 65.38 161 LYS A N 1
ATOM 1326 C CA . LYS A 1 161 ? 35.924 10.993 -16.133 1.00 65.38 161 LYS A CA 1
ATOM 1327 C C . LYS A 1 161 ? 35.127 10.245 -17.198 1.00 65.38 161 LYS A C 1
ATOM 1329 O O . LYS A 1 161 ? 35.652 9.932 -18.262 1.00 65.38 161 LYS A O 1
ATOM 1334 N N . ASP A 1 162 ? 33.891 9.926 -16.854 1.00 76.50 162 ASP A N 1
ATOM 1335 C CA . ASP A 1 162 ? 32.931 9.247 -17.717 1.00 76.50 162 ASP A CA 1
ATOM 1336 C C . ASP A 1 162 ? 31.648 10.089 -17.730 1.00 76.50 162 ASP A C 1
ATOM 1338 O O . ASP A 1 162 ? 31.029 10.314 -16.686 1.00 76.50 162 ASP A O 1
ATOM 1342 N N . GLU A 1 163 ? 31.317 10.628 -18.904 1.00 77.12 163 GLU A N 1
ATOM 1343 C CA . GLU A 1 163 ? 30.186 11.540 -19.097 1.00 77.12 163 GLU A CA 1
ATOM 1344 C C . GLU A 1 163 ? 28.846 10.793 -18.986 1.00 77.12 163 GLU A C 1
ATOM 1346 O O . GLU A 1 163 ? 27.912 11.316 -18.377 1.00 77.12 163 GLU A O 1
ATOM 1351 N N . ASP A 1 164 ? 28.773 9.541 -19.454 1.00 79.62 164 ASP A N 1
ATOM 1352 C CA . ASP A 1 164 ? 27.580 8.695 -19.323 1.00 79.62 164 ASP A CA 1
ATOM 1353 C C . ASP A 1 164 ? 27.347 8.317 -17.852 1.00 79.62 164 ASP A C 1
ATOM 1355 O O . ASP A 1 164 ? 26.215 8.360 -17.361 1.00 79.62 164 ASP A O 1
ATOM 1359 N N . PHE A 1 165 ? 28.416 8.016 -17.103 1.00 79.31 165 PHE A N 1
ATOM 1360 C CA . PHE A 1 165 ? 28.312 7.752 -15.664 1.00 79.31 165 PHE A CA 1
ATOM 1361 C C . PHE A 1 165 ? 27.914 8.999 -14.860 1.00 79.31 165 PHE A C 1
ATOM 1363 O O . PHE A 1 165 ? 27.137 8.893 -13.906 1.00 79.31 165 PHE A O 1
ATOM 1370 N N . GLN A 1 166 ? 28.399 10.188 -15.238 1.00 74.88 166 GLN A N 1
ATOM 1371 C CA . GLN A 1 166 ? 27.961 11.435 -14.608 1.00 74.88 166 GLN A CA 1
ATOM 1372 C C . GLN A 1 166 ? 26.475 11.704 -14.890 1.00 74.88 166 GLN A C 1
ATOM 1374 O O . GLN A 1 166 ? 25.729 11.976 -13.950 1.00 74.88 166 GLN A O 1
ATOM 1379 N N . LEU A 1 167 ? 26.021 11.555 -16.139 1.00 75.38 167 LEU A N 1
ATOM 1380 C CA . LEU A 1 167 ? 24.607 11.690 -16.506 1.00 75.38 167 LEU A CA 1
ATOM 1381 C C . LEU A 1 167 ? 23.720 10.665 -15.781 1.00 75.38 167 LEU A C 1
ATOM 1383 O O . LEU A 1 167 ? 22.617 11.002 -15.348 1.00 75.38 167 LEU A O 1
ATOM 1387 N N . PHE A 1 168 ? 24.203 9.434 -15.583 1.00 80.12 168 PHE A N 1
ATOM 1388 C CA . PHE A 1 168 ? 23.508 8.426 -14.782 1.00 80.12 168 PHE A CA 1
ATOM 1389 C C . PHE A 1 168 ? 23.359 8.864 -13.316 1.00 80.12 168 PHE A C 1
ATOM 1391 O O . PHE A 1 168 ? 22.242 8.858 -12.792 1.00 80.12 168 PHE A O 1
ATOM 1398 N N . LEU A 1 169 ? 24.440 9.324 -12.672 1.00 76.56 169 LEU A N 1
ATOM 1399 C CA . LEU A 1 169 ? 24.388 9.864 -11.307 1.00 76.56 169 LEU A CA 1
ATOM 1400 C C . LEU A 1 169 ? 23.437 11.061 -11.198 1.00 76.56 169 LEU A C 1
ATOM 1402 O O . LEU A 1 169 ? 22.633 11.123 -10.270 1.00 76.56 169 LEU A O 1
ATOM 1406 N N . GLU A 1 170 ? 23.491 11.993 -12.149 1.00 74.19 170 GLU A N 1
ATOM 1407 C CA . GLU A 1 170 ? 22.571 13.129 -12.216 1.00 74.19 170 GLU A CA 1
ATOM 1408 C C . GLU A 1 170 ? 21.113 12.683 -12.427 1.00 74.19 170 GLU A C 1
ATOM 1410 O O . GLU A 1 170 ? 20.211 13.344 -11.923 1.00 74.19 170 GLU A O 1
ATOM 1415 N N . SER A 1 171 ? 20.855 11.543 -13.077 1.00 73.00 171 SER A N 1
ATOM 1416 C CA . SER A 1 171 ? 19.494 11.012 -13.257 1.00 73.00 171 SER A CA 1
ATOM 1417 C C . SER A 1 171 ? 18.909 10.304 -12.024 1.00 73.00 171 SER A C 1
ATOM 1419 O O . SER A 1 171 ? 17.701 10.388 -11.800 1.00 73.00 171 SER A O 1
ATOM 1421 N N . GLU A 1 172 ? 19.744 9.651 -11.208 1.00 74.25 172 GLU A N 1
ATOM 1422 C CA . GLU A 1 172 ? 19.332 8.961 -9.970 1.00 74.25 172 GLU A CA 1
ATOM 1423 C C . GLU A 1 172 ? 19.243 9.918 -8.765 1.00 74.25 172 GLU A C 1
ATOM 1425 O O . GLU A 1 172 ? 18.408 9.749 -7.874 1.00 74.25 172 GLU A O 1
ATOM 1430 N N . LEU A 1 173 ? 20.109 10.938 -8.725 1.00 70.44 173 LEU A N 1
ATOM 1431 C CA . LEU A 1 173 ? 20.253 11.872 -7.600 1.00 70.44 173 LEU A CA 1
ATOM 1432 C C . LEU A 1 173 ? 19.606 13.239 -7.870 1.00 70.44 173 LEU A C 1
ATOM 1434 O O . LEU A 1 173 ? 19.186 13.929 -6.936 1.00 70.44 173 LEU A O 1
ATOM 1438 N N . GLY A 1 174 ? 19.577 13.666 -9.133 1.00 57.38 174 GLY A N 1
ATOM 1439 C CA . GLY A 1 174 ? 19.218 15.020 -9.536 1.00 57.38 174 GLY A CA 1
ATOM 1440 C C . GLY A 1 174 ? 17.718 15.218 -9.700 1.00 57.38 174 GLY A C 1
ATOM 1441 O O . GLY A 1 174 ? 17.085 14.663 -10.590 1.00 57.38 174 GLY A O 1
ATOM 1442 N N . THR A 1 175 ? 17.173 16.120 -8.880 1.00 49.75 175 THR A N 1
ATOM 1443 C CA . THR A 1 175 ? 15.806 16.665 -8.940 1.00 49.75 175 THR A CA 1
ATOM 1444 C C . THR A 1 175 ? 14.666 15.644 -9.006 1.00 49.75 175 THR A C 1
ATOM 1446 O O . THR A 1 175 ? 14.417 14.979 -10.010 1.00 49.75 175 THR A O 1
ATOM 1449 N N . LYS A 1 176 ? 13.794 15.692 -7.987 1.00 49.53 176 LYS A N 1
ATOM 1450 C CA . LYS A 1 176 ? 12.376 15.385 -8.215 1.00 49.53 176 LYS A CA 1
ATOM 1451 C C . LYS A 1 176 ? 11.931 16.194 -9.429 1.00 49.53 176 LYS A C 1
ATOM 1453 O O . LYS A 1 176 ? 11.852 17.419 -9.327 1.00 49.53 176 LYS A O 1
ATOM 1458 N N . ARG A 1 177 ? 11.641 15.526 -10.548 1.00 50.16 177 ARG A N 1
ATOM 1459 C CA . ARG A 1 177 ? 10.954 16.182 -11.657 1.00 50.16 177 ARG A CA 1
ATOM 1460 C C . ARG A 1 177 ? 9.694 16.794 -11.066 1.00 50.16 177 ARG A C 1
ATOM 1462 O O . ARG A 1 177 ? 8.944 16.117 -10.357 1.00 50.16 177 ARG A O 1
ATOM 1469 N N . ILE A 1 178 ? 9.499 18.082 -11.326 1.00 48.78 178 ILE A N 1
ATOM 1470 C CA . ILE A 1 178 ? 8.171 18.672 -11.275 1.00 48.78 178 ILE A CA 1
ATOM 1471 C C . ILE A 1 178 ? 7.455 17.921 -12.399 1.00 48.78 178 ILE A C 1
ATOM 1473 O O . ILE A 1 178 ? 7.686 18.161 -13.575 1.00 48.78 178 ILE A O 1
ATOM 1477 N N . ASP A 1 179 ? 6.794 16.828 -12.026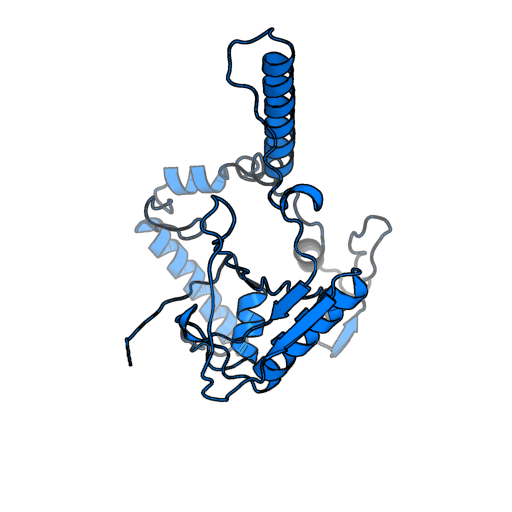 1.00 52.28 179 ASP A N 1
ATOM 1478 C CA . ASP A 1 179 ? 6.110 15.887 -12.905 1.00 52.28 179 ASP A CA 1
ATOM 1479 C C . ASP A 1 179 ? 4.862 16.595 -13.415 1.00 52.28 179 ASP A C 1
ATOM 1481 O O . ASP A 1 179 ? 3.795 16.448 -12.828 1.00 52.28 179 ASP A O 1
ATOM 1485 N N . GLU A 1 180 ? 5.004 17.561 -14.329 1.00 55.31 180 GLU A N 1
ATOM 1486 C CA . GLU A 1 180 ? 3.995 18.615 -14.429 1.00 55.31 180 GLU A CA 1
ATOM 1487 C C . GLU A 1 180 ? 2.604 18.034 -14.816 1.00 55.31 180 GLU A C 1
ATOM 1489 O O . GLU A 1 180 ? 1.685 18.667 -14.319 1.00 55.31 180 GLU A O 1
ATOM 1494 N N . GLY A 1 181 ? 2.513 16.821 -15.489 1.00 59.75 181 GLY A N 1
ATOM 1495 C CA . GLY A 1 181 ? 1.596 15.654 -15.921 1.00 59.75 181 GLY A CA 1
ATOM 1496 C C . GLY A 1 181 ? 0.160 15.532 -16.617 1.00 59.75 181 GLY A C 1
ATOM 1497 O O . GLY A 1 181 ? -0.812 15.334 -15.908 1.00 59.75 181 GLY A O 1
ATOM 1498 N N . ILE A 1 182 ? -0.062 15.526 -17.955 1.00 71.00 182 ILE A N 1
ATOM 1499 C CA . ILE A 1 182 ? -1.271 14.957 -18.660 1.00 71.00 182 ILE A CA 1
ATOM 1500 C C . ILE A 1 182 ? -1.055 13.572 -19.372 1.00 71.00 182 ILE A C 1
ATOM 1502 O O . ILE A 1 182 ? -1.287 12.556 -18.726 1.00 71.00 182 ILE A O 1
ATOM 1506 N N . GLU A 1 183 ? -0.622 13.465 -20.644 1.00 72.56 183 GLU A N 1
ATOM 1507 C CA . GLU A 1 183 ? -0.262 12.205 -21.364 1.00 72.56 183 GLU A CA 1
ATOM 1508 C C . GLU A 1 183 ? 1.025 12.376 -22.230 1.00 72.56 183 GLU A C 1
ATOM 1510 O O . GLU A 1 183 ? 1.002 13.198 -23.138 1.00 72.56 183 GLU A O 1
ATOM 1515 N N . PRO A 1 184 ? 2.167 11.662 -22.052 1.00 81.75 184 PRO A N 1
ATOM 1516 C CA . PRO A 1 184 ? 3.402 11.965 -22.785 1.00 81.75 184 PRO A CA 1
ATOM 1517 C C . PRO A 1 184 ? 3.278 11.898 -24.307 1.00 81.75 184 PRO A C 1
ATOM 1519 O O . PRO A 1 184 ? 2.698 10.969 -24.857 1.00 81.75 184 PRO A O 1
ATOM 1522 N N . ALA A 1 185 ? 4.015 12.768 -25.001 1.00 84.00 185 ALA A N 1
ATOM 1523 C CA . ALA A 1 185 ? 4.195 12.648 -26.451 1.00 84.00 185 ALA A CA 1
ATOM 1524 C C . ALA A 1 185 ? 4.746 11.272 -26.896 1.00 84.00 185 ALA A C 1
ATOM 1526 O O . ALA A 1 185 ? 4.340 10.790 -27.947 1.00 84.00 185 ALA A O 1
ATOM 1527 N N . HIS A 1 186 ? 5.584 10.586 -26.096 1.00 86.56 186 HIS A N 1
ATOM 1528 C CA . HIS A 1 186 ? 5.943 9.196 -26.415 1.00 86.56 186 HIS A CA 1
ATOM 1529 C C . HIS A 1 186 ? 4.767 8.225 -26.236 1.00 86.56 186 HIS A C 1
ATOM 1531 O O . HIS A 1 186 ? 4.700 7.269 -26.991 1.00 86.56 186 HIS A O 1
ATOM 1537 N N . ILE A 1 187 ? 3.816 8.466 -25.321 1.00 85.75 187 ILE A N 1
ATOM 1538 C CA . ILE A 1 187 ? 2.585 7.662 -25.225 1.00 85.75 187 ILE A CA 1
ATOM 1539 C C . ILE A 1 187 ? 1.696 7.926 -26.439 1.00 85.75 187 ILE A C 1
ATOM 1541 O O . ILE A 1 187 ? 1.235 6.967 -27.048 1.00 85.75 187 ILE A O 1
ATOM 1545 N N . LYS A 1 188 ? 1.524 9.186 -26.862 1.00 86.94 188 LYS A N 1
ATOM 1546 C CA . LYS A 1 188 ? 0.805 9.500 -28.106 1.00 86.94 188 LYS A CA 1
ATOM 1547 C C . LYS A 1 188 ? 1.413 8.755 -29.304 1.00 86.94 188 LYS A C 1
ATOM 1549 O O . LYS A 1 188 ? 0.690 8.068 -30.016 1.00 86.94 188 LYS A O 1
ATOM 1554 N N . VAL A 1 189 ? 2.738 8.788 -29.453 1.00 90.75 189 VAL A N 1
ATOM 1555 C CA . VAL A 1 189 ? 3.466 8.053 -30.503 1.00 90.75 189 VAL A CA 1
ATOM 1556 C C . VAL A 1 189 ? 3.360 6.523 -30.334 1.00 90.75 189 VAL A C 1
ATOM 1558 O O . VAL A 1 189 ? 3.183 5.807 -31.317 1.00 90.75 189 VAL A O 1
ATOM 1561 N N . MET A 1 190 ? 3.409 5.989 -29.108 1.00 90.56 190 MET A N 1
ATOM 1562 C CA . MET A 1 190 ? 3.219 4.553 -28.827 1.00 90.56 190 MET A CA 1
ATOM 1563 C C . MET A 1 190 ? 1.796 4.072 -29.136 1.00 90.56 190 MET A C 1
ATOM 1565 O O . MET A 1 190 ? 1.635 2.923 -29.551 1.00 90.56 190 MET A O 1
ATOM 1569 N N . LYS A 1 191 ? 0.785 4.933 -28.972 1.00 89.50 191 LYS A N 1
ATOM 1570 C CA . LYS A 1 191 ? -0.598 4.678 -29.388 1.00 89.50 191 LYS A CA 1
ATOM 1571 C C . LYS A 1 191 ? -0.736 4.743 -30.908 1.00 89.50 191 LYS A C 1
ATOM 1573 O O . LYS A 1 191 ? -1.262 3.807 -31.499 1.00 89.50 191 LYS A O 1
ATOM 1578 N N . GLU A 1 192 ? -0.208 5.792 -31.544 1.00 91.25 192 GLU A N 1
ATOM 1579 C CA . GLU A 1 192 ? -0.235 5.985 -33.006 1.00 91.25 192 GLU A CA 1
ATOM 1580 C C . GLU A 1 192 ? 0.455 4.842 -33.771 1.00 91.25 192 GLU A C 1
ATOM 1582 O O . GLU A 1 192 ? -0.033 4.425 -34.819 1.00 91.25 192 GLU A O 1
ATOM 1587 N N . PHE A 1 193 ? 1.543 4.273 -33.238 1.00 93.06 193 PHE A N 1
ATOM 1588 C CA . PHE A 1 193 ? 2.199 3.096 -33.826 1.00 93.06 193 PHE A CA 1
ATOM 1589 C C . PHE A 1 193 ? 1.567 1.745 -33.444 1.00 93.06 193 PHE A C 1
ATOM 1591 O O . PHE A 1 193 ? 2.021 0.710 -33.941 1.00 93.06 193 PHE A O 1
ATOM 1598 N N . GLU A 1 194 ? 0.525 1.719 -32.607 1.00 90.88 194 GLU A N 1
ATOM 1599 C CA . GLU A 1 194 ? -0.079 0.501 -32.040 1.00 90.88 194 GLU A CA 1
ATOM 1600 C C . GLU A 1 194 ? 0.960 -0.373 -31.306 1.00 90.88 194 GLU A C 1
ATOM 1602 O O . GLU A 1 194 ? 1.091 -1.575 -31.548 1.00 90.88 194 GLU A O 1
ATOM 1607 N N . LEU A 1 195 ? 1.745 0.240 -30.417 1.00 92.38 195 LEU A N 1
ATOM 1608 C CA . LEU A 1 195 ? 2.671 -0.460 -29.523 1.00 92.38 195 LEU A CA 1
ATOM 1609 C C . LEU A 1 195 ? 2.016 -0.713 -28.162 1.00 92.38 195 LEU A C 1
ATOM 1611 O O . LEU A 1 195 ? 1.959 -1.854 -27.697 1.00 92.38 195 LEU A O 1
ATOM 1615 N N . VAL A 1 196 ? 1.527 0.358 -27.532 1.00 92.19 196 VAL A N 1
ATOM 1616 C CA . VAL A 1 196 ? 1.057 0.372 -26.141 1.00 92.19 196 VAL A CA 1
ATOM 1617 C C . VAL A 1 196 ? -0.099 1.357 -25.990 1.00 92.19 196 VAL A C 1
ATOM 1619 O O . VAL A 1 196 ? -0.111 2.406 -26.628 1.00 92.19 196 VAL A O 1
ATOM 1622 N N . ASP A 1 197 ? -1.054 1.022 -25.130 1.00 89.94 197 ASP A N 1
ATOM 1623 C CA . ASP A 1 197 ? -2.256 1.805 -24.851 1.00 89.94 197 ASP A CA 1
ATOM 1624 C C . ASP A 1 197 ? -2.712 1.600 -23.394 1.00 89.94 197 ASP A C 1
ATOM 1626 O O . ASP A 1 197 ? -2.185 0.743 -22.679 1.00 89.94 197 ASP A O 1
ATOM 1630 N N . PHE A 1 198 ? -3.698 2.367 -22.940 1.00 87.56 198 PHE A N 1
ATOM 1631 C CA . PHE A 1 198 ? -4.349 2.148 -21.647 1.00 87.56 198 PHE A CA 1
ATOM 1632 C C . PHE A 1 198 ? -5.551 1.207 -21.795 1.00 87.56 198 PHE A C 1
ATOM 1634 O O . PHE A 1 198 ? -6.212 1.184 -22.836 1.00 87.56 198 PHE A O 1
ATOM 1641 N N . ASP A 1 199 ? -5.872 0.456 -20.740 1.00 86.94 199 ASP A N 1
ATOM 1642 C CA . ASP A 1 199 ? -7.159 -0.238 -20.644 1.00 86.94 199 ASP A CA 1
ATOM 1643 C C . ASP A 1 199 ? -8.082 0.510 -19.666 1.00 86.94 199 ASP A C 1
ATOM 1645 O O . ASP A 1 199 ? -7.641 0.849 -18.569 1.00 86.94 199 ASP A O 1
ATOM 1649 N N . PRO A 1 200 ? -9.352 0.793 -20.014 1.00 85.94 200 PRO A N 1
ATOM 1650 C CA . PRO A 1 200 ? -10.256 1.525 -19.125 1.00 85.94 200 PRO A CA 1
ATOM 1651 C C . PRO A 1 200 ? -10.690 0.729 -17.883 1.00 85.94 200 PRO A C 1
ATOM 1653 O O . PRO A 1 200 ? -11.309 1.305 -16.993 1.00 85.94 200 PRO A O 1
ATOM 1656 N N . ASN A 1 201 ? -10.392 -0.575 -17.811 1.00 88.00 201 ASN A N 1
ATOM 1657 C CA . ASN A 1 201 ? -10.785 -1.456 -16.705 1.00 88.00 201 ASN A CA 1
ATOM 1658 C C . ASN A 1 201 ? -9.637 -1.742 -15.716 1.00 88.00 201 ASN A C 1
ATOM 1660 O O . ASN A 1 201 ? -9.718 -2.702 -14.948 1.00 88.00 201 ASN A O 1
ATOM 1664 N N . THR A 1 202 ? -8.546 -0.970 -15.749 1.00 83.69 202 THR A N 1
ATOM 1665 C CA . THR A 1 202 ? -7.377 -1.188 -14.886 1.00 83.69 202 THR A CA 1
ATOM 1666 C C . THR A 1 202 ? -6.839 0.111 -14.287 1.00 83.69 202 THR A C 1
ATOM 1668 O O . THR A 1 202 ? -7.044 1.193 -14.836 1.00 83.69 202 THR A O 1
ATOM 1671 N N . ASP A 1 203 ? -6.142 0.001 -13.156 1.00 79.19 203 ASP A N 1
ATOM 1672 C CA . ASP A 1 203 ? -5.538 1.146 -12.476 1.00 79.19 203 ASP A CA 1
ATOM 1673 C C . ASP A 1 203 ? -4.360 1.736 -13.271 1.00 79.19 203 ASP A C 1
ATOM 1675 O O . ASP A 1 203 ? -3.638 1.049 -14.003 1.00 79.19 203 ASP A O 1
ATOM 1679 N N . ALA A 1 204 ? -4.146 3.042 -13.097 1.00 73.56 204 ALA A N 1
ATOM 1680 C CA . ALA A 1 204 ? -3.146 3.805 -13.835 1.00 73.56 204 ALA A CA 1
ATOM 1681 C C . ALA A 1 204 ? -1.723 3.233 -13.667 1.00 73.56 204 ALA A C 1
ATOM 1683 O O . ALA A 1 204 ? -1.215 3.087 -12.556 1.00 73.56 204 ALA A O 1
ATOM 1684 N N . GLY A 1 205 ? -1.067 2.954 -14.797 1.00 73.56 205 GLY A N 1
ATOM 1685 C CA . GLY A 1 205 ? 0.260 2.332 -14.865 1.00 73.56 205 GLY A CA 1
ATOM 1686 C C . GLY A 1 205 ? 0.237 0.887 -15.370 1.00 73.56 205 GLY A C 1
ATOM 1687 O O . GLY A 1 205 ? 1.238 0.428 -15.919 1.00 73.56 205 GLY A O 1
ATOM 1688 N N . ASN A 1 206 ? -0.905 0.199 -15.288 1.00 82.88 206 ASN A N 1
ATOM 1689 C CA . ASN A 1 206 ? -1.123 -1.033 -16.040 1.00 82.88 206 ASN A CA 1
ATOM 1690 C C . ASN A 1 206 ? -1.435 -0.677 -17.504 1.00 82.88 206 ASN A C 1
ATOM 1692 O O . ASN A 1 206 ? -2.295 0.158 -17.787 1.00 82.88 206 ASN A O 1
ATOM 1696 N N . LEU A 1 207 ? -0.715 -1.294 -18.444 1.00 88.12 207 LEU A N 1
ATOM 1697 C CA . LEU A 1 207 ? -0.752 -0.939 -19.867 1.00 88.12 207 LEU A CA 1
ATOM 1698 C C . LEU A 1 207 ? -1.158 -2.136 -20.730 1.00 88.12 207 LEU A C 1
ATOM 1700 O O . LEU A 1 207 ? -0.670 -3.250 -20.528 1.00 88.12 207 LEU A O 1
ATOM 1704 N N . ARG A 1 208 ? -2.000 -1.884 -21.735 1.00 90.88 208 ARG A N 1
ATOM 1705 C CA . ARG A 1 208 ? -2.354 -2.830 -22.795 1.00 90.88 208 ARG A CA 1
ATOM 1706 C C . ARG A 1 208 ? -1.258 -2.814 -23.858 1.00 90.88 208 ARG A C 1
ATOM 1708 O O . ARG A 1 208 ? -1.009 -1.788 -24.483 1.00 90.88 208 ARG A O 1
ATOM 1715 N N . TRP A 1 209 ? -0.611 -3.955 -24.076 1.00 93.25 209 TRP A N 1
ATOM 1716 C CA . TRP A 1 209 ? 0.433 -4.110 -25.092 1.00 93.25 209 TRP A CA 1
ATOM 1717 C C . TRP A 1 209 ? -0.149 -4.785 -26.336 1.00 93.25 209 TRP A C 1
ATOM 1719 O O . TRP A 1 209 ? -0.684 -5.889 -26.249 1.00 93.25 209 TRP A O 1
ATOM 1729 N N . TYR A 1 210 ? -0.028 -4.136 -27.492 1.00 93.75 210 TYR A N 1
ATOM 1730 C CA . TYR A 1 210 ? -0.388 -4.717 -28.788 1.00 93.75 210 TYR A CA 1
ATOM 1731 C C . TYR A 1 210 ? 0.767 -5.565 -29.340 1.00 93.75 210 TYR A C 1
ATOM 1733 O O . TYR A 1 210 ? 1.909 -5.425 -28.905 1.00 93.75 210 TYR A O 1
ATOM 1741 N N . SER A 1 211 ? 0.505 -6.423 -30.333 1.00 95.50 211 SER A N 1
ATOM 1742 C CA . SER A 1 211 ? 1.471 -7.420 -30.829 1.00 95.50 211 SER A CA 1
ATOM 1743 C C . SER A 1 211 ? 2.846 -6.841 -31.191 1.00 95.50 211 SER A C 1
ATOM 1745 O O . SER A 1 211 ? 3.865 -7.429 -30.834 1.00 95.50 211 SER A O 1
ATOM 1747 N N . LYS A 1 212 ? 2.892 -5.660 -31.828 1.00 94.44 212 LYS A N 1
ATOM 1748 C CA . LYS A 1 212 ? 4.142 -4.943 -32.144 1.00 94.44 212 LYS A CA 1
ATOM 1749 C C . LYS A 1 212 ? 4.925 -4.597 -30.870 1.00 94.44 212 LYS A C 1
ATOM 1751 O O . LYS A 1 212 ? 6.104 -4.922 -30.757 1.00 94.44 212 LYS A O 1
ATOM 1756 N N . GLY A 1 213 ? 4.248 -3.986 -29.895 1.00 94.88 213 GLY A N 1
ATOM 1757 C CA . GLY A 1 213 ? 4.828 -3.612 -28.607 1.00 94.88 213 GLY A CA 1
ATOM 1758 C C . GLY A 1 213 ? 5.258 -4.818 -27.774 1.00 94.88 213 GLY A C 1
ATOM 1759 O O . GLY A 1 213 ? 6.325 -4.770 -27.174 1.00 94.88 213 GLY A O 1
ATOM 1760 N N . VAL A 1 214 ? 4.488 -5.914 -27.772 1.00 95.31 214 VAL A N 1
ATOM 1761 C CA . VAL A 1 214 ? 4.868 -7.175 -27.105 1.00 95.31 214 VAL A CA 1
ATOM 1762 C C . VAL A 1 214 ? 6.161 -7.735 -27.699 1.00 95.31 214 VAL A C 1
ATOM 1764 O O . VAL A 1 214 ? 7.071 -8.077 -26.947 1.00 95.31 214 VAL A O 1
ATOM 1767 N N . ILE A 1 215 ? 6.280 -7.783 -29.031 1.00 96.25 215 ILE A N 1
ATOM 1768 C CA . ILE A 1 215 ? 7.495 -8.256 -29.710 1.00 96.25 215 ILE A CA 1
ATOM 1769 C C . ILE A 1 215 ? 8.690 -7.360 -29.359 1.00 96.25 215 ILE A C 1
ATOM 1771 O O . ILE A 1 215 ? 9.710 -7.869 -28.902 1.00 96.25 215 ILE A O 1
ATOM 1775 N N . MET A 1 216 ? 8.561 -6.035 -29.493 1.00 95.00 216 MET A N 1
ATOM 1776 C CA . MET A 1 216 ? 9.643 -5.096 -29.160 1.00 95.00 216 MET A CA 1
ATOM 1777 C C . MET A 1 216 ? 10.063 -5.189 -27.687 1.00 95.00 216 MET A C 1
ATOM 1779 O O . MET A 1 216 ? 11.253 -5.281 -27.394 1.00 95.00 216 MET A O 1
ATOM 1783 N N . LYS A 1 217 ? 9.097 -5.224 -26.760 1.00 94.75 217 LYS A N 1
ATOM 1784 C CA . LYS A 1 217 ? 9.334 -5.382 -25.319 1.00 94.75 217 LYS A CA 1
ATOM 1785 C C . LYS A 1 217 ? 10.093 -6.667 -25.012 1.00 94.75 217 LYS A C 1
ATOM 1787 O O . LYS A 1 217 ? 11.048 -6.627 -24.244 1.00 94.75 217 LYS A O 1
ATOM 1792 N N . ASN A 1 218 ? 9.684 -7.787 -25.605 1.00 96.00 218 ASN A N 1
ATOM 1793 C CA . ASN A 1 218 ? 10.309 -9.081 -25.355 1.00 96.00 218 ASN A CA 1
ATOM 1794 C C . ASN A 1 218 ? 11.724 -9.152 -25.949 1.00 96.00 218 ASN A C 1
ATOM 1796 O O . ASN A 1 218 ? 12.620 -9.641 -25.274 1.00 96.00 218 ASN A O 1
ATOM 1800 N N . LEU A 1 219 ? 11.956 -8.601 -27.147 1.00 97.12 219 LEU A N 1
ATOM 1801 C CA . LEU A 1 219 ? 13.295 -8.529 -27.748 1.00 97.12 219 LEU A CA 1
ATOM 1802 C C . LEU A 1 219 ? 14.260 -7.667 -26.918 1.00 97.12 219 LEU A C 1
ATOM 1804 O O . LEU A 1 219 ? 15.389 -8.082 -26.670 1.00 97.12 219 LEU A O 1
ATOM 1808 N N . ILE A 1 220 ? 13.809 -6.498 -26.447 1.00 95.69 220 ILE A N 1
ATOM 1809 C CA . ILE A 1 220 ? 14.602 -5.632 -25.559 1.00 95.69 220 ILE A CA 1
ATOM 1810 C C . ILE A 1 220 ? 14.858 -6.334 -24.219 1.00 95.69 220 ILE A C 1
ATOM 1812 O O . ILE A 1 220 ? 15.984 -6.309 -23.728 1.00 95.69 220 ILE A O 1
ATOM 1816 N N . LYS A 1 221 ? 13.839 -6.993 -23.647 1.00 94.31 221 LYS A N 1
ATOM 1817 C CA . LYS A 1 221 ? 13.962 -7.763 -22.403 1.00 94.31 221 LYS A CA 1
ATOM 1818 C C . LYS A 1 221 ? 15.025 -8.854 -22.537 1.00 94.31 221 LYS A C 1
ATOM 1820 O O . LYS A 1 221 ? 15.954 -8.854 -21.742 1.00 94.31 221 LYS A O 1
ATOM 1825 N N . SER A 1 222 ? 14.930 -9.721 -23.548 1.00 94.69 222 SER A N 1
ATOM 1826 C CA . SER A 1 222 ? 15.894 -10.809 -23.749 1.00 94.69 222 SER A CA 1
ATOM 1827 C C . SER A 1 222 ? 17.310 -10.289 -23.988 1.00 94.69 222 SER A C 1
ATOM 1829 O O . SER A 1 222 ? 18.222 -10.758 -23.326 1.00 94.69 222 SER A O 1
ATOM 1831 N N . PHE A 1 223 ? 17.499 -9.246 -24.807 1.00 95.69 223 PHE A N 1
ATOM 1832 C CA . PHE A 1 223 ? 18.823 -8.635 -24.989 1.00 95.69 223 PHE A CA 1
ATOM 1833 C C . PHE A 1 223 ? 19.436 -8.134 -23.668 1.00 95.69 223 PHE A C 1
ATOM 1835 O O . PHE A 1 223 ? 20.636 -8.279 -23.448 1.00 95.69 223 PHE A O 1
ATOM 1842 N N . VAL A 1 224 ? 18.627 -7.542 -22.784 1.00 93.56 224 VAL A N 1
ATOM 1843 C CA . VAL A 1 224 ? 19.086 -7.088 -21.462 1.00 93.56 224 VAL A CA 1
ATOM 1844 C C . VAL A 1 224 ? 19.341 -8.269 -20.518 1.00 93.56 224 VAL A C 1
ATOM 1846 O O . VAL A 1 224 ? 20.332 -8.247 -19.794 1.00 93.56 224 VAL A O 1
ATOM 1849 N N . GLU A 1 225 ? 18.503 -9.309 -20.545 1.00 91.88 225 GLU A N 1
ATOM 1850 C CA . GLU A 1 225 ? 18.702 -10.539 -19.766 1.00 91.88 225 GLU A CA 1
ATOM 1851 C C . GLU A 1 225 ? 19.990 -11.265 -20.173 1.00 91.88 225 GLU A C 1
ATOM 1853 O O . GLU A 1 225 ? 20.814 -11.529 -19.301 1.00 91.88 225 GLU A O 1
ATOM 1858 N N . ASP A 1 226 ? 20.214 -11.499 -21.470 1.00 93.19 226 ASP A N 1
ATOM 1859 C CA . ASP A 1 226 ? 21.419 -12.144 -22.010 1.00 93.19 226 ASP A CA 1
ATOM 1860 C C . ASP A 1 226 ? 22.691 -11.417 -21.537 1.00 93.19 226 ASP A C 1
ATOM 1862 O O . ASP A 1 226 ? 23.597 -12.024 -20.967 1.00 93.19 226 ASP A O 1
ATOM 1866 N N . ARG A 1 227 ? 22.725 -10.083 -21.672 1.00 92.50 227 ARG A N 1
ATOM 1867 C CA . ARG A 1 227 ? 23.860 -9.258 -21.223 1.00 92.50 227 ARG A CA 1
ATOM 1868 C C . ARG A 1 227 ? 24.081 -9.316 -19.715 1.00 92.50 227 ARG A C 1
ATOM 1870 O O . ARG A 1 227 ? 25.221 -9.317 -19.266 1.00 92.50 227 ARG A O 1
ATOM 1877 N N . ILE A 1 228 ? 23.014 -9.332 -18.922 1.00 90.06 228 ILE A N 1
ATOM 1878 C CA . ILE A 1 228 ? 23.103 -9.390 -17.458 1.00 90.06 228 ILE A CA 1
ATOM 1879 C C . ILE A 1 228 ? 23.549 -10.790 -16.987 1.00 90.06 228 ILE A C 1
ATOM 1881 O O . ILE A 1 228 ? 24.288 -10.894 -16.006 1.00 90.06 228 ILE A O 1
ATOM 1885 N N . ILE A 1 229 ? 23.199 -11.850 -17.724 1.00 91.69 229 ILE A N 1
ATOM 1886 C CA . ILE A 1 229 ? 23.714 -13.214 -17.524 1.00 91.69 229 ILE A CA 1
ATOM 1887 C C . ILE A 1 229 ? 25.210 -13.299 -17.872 1.00 91.69 229 ILE A C 1
ATOM 1889 O O . ILE A 1 229 ? 25.962 -13.884 -17.093 1.00 91.69 229 ILE A O 1
ATOM 1893 N N . ASP A 1 230 ? 25.671 -12.667 -18.961 1.00 91.94 230 ASP A N 1
ATOM 1894 C CA . ASP A 1 230 ? 27.105 -12.592 -19.311 1.00 91.94 230 ASP A CA 1
ATOM 1895 C C . ASP A 1 230 ? 27.948 -11.932 -18.197 1.00 91.94 230 ASP A C 1
ATOM 1897 O O . ASP A 1 230 ? 29.094 -12.319 -17.964 1.00 91.94 230 ASP A O 1
ATOM 1901 N N . TYR A 1 231 ? 27.375 -10.972 -17.458 1.00 89.50 231 TYR A N 1
ATOM 1902 C CA . TYR A 1 231 ? 27.992 -10.364 -16.267 1.00 89.50 231 TYR A CA 1
ATOM 1903 C C . TYR A 1 231 ? 27.876 -11.217 -14.982 1.00 89.50 231 TYR A C 1
ATOM 1905 O O . TYR A 1 231 ? 28.300 -10.778 -13.912 1.00 89.50 231 TYR A O 1
ATOM 1913 N N . GLY A 1 232 ? 27.347 -12.441 -15.065 1.00 89.25 232 GLY A N 1
ATOM 1914 C CA . GLY A 1 232 ? 27.303 -13.414 -13.968 1.00 89.25 232 GLY A CA 1
ATOM 1915 C C . GLY A 1 232 ? 26.087 -13.314 -13.042 1.00 89.25 232 GLY A C 1
ATOM 1916 O O . GLY A 1 232 ? 26.116 -13.869 -11.942 1.00 89.25 232 GLY A O 1
ATOM 1917 N N . ALA A 1 233 ? 25.024 -12.613 -13.443 1.00 90.62 233 ALA A N 1
ATOM 1918 C CA . ALA A 1 233 ? 23.792 -12.550 -12.660 1.00 90.62 233 ALA A CA 1
ATOM 1919 C C . ALA A 1 233 ? 22.950 -13.836 -12.768 1.00 90.62 233 ALA A C 1
ATOM 1921 O O . ALA A 1 233 ? 23.055 -14.610 -13.719 1.00 90.62 233 ALA A O 1
ATOM 1922 N N . ILE A 1 234 ? 22.057 -14.035 -11.796 1.00 91.19 234 ILE A N 1
ATOM 1923 C CA . ILE A 1 234 ? 21.130 -15.171 -11.740 1.00 91.19 234 ILE A CA 1
ATOM 1924 C C . ILE A 1 234 ? 19.708 -14.650 -11.958 1.00 91.19 234 ILE A C 1
ATOM 1926 O O . ILE A 1 234 ? 19.245 -13.789 -11.209 1.00 91.19 234 ILE A O 1
ATOM 1930 N N . LEU A 1 235 ? 18.997 -15.191 -12.953 1.00 86.75 235 LEU A N 1
ATOM 1931 C CA . LEU A 1 235 ? 17.562 -14.947 -13.109 1.00 86.75 235 LEU A CA 1
ATOM 1932 C C . LEU A 1 235 ? 16.788 -15.654 -11.988 1.00 86.75 235 LEU A C 1
ATOM 1934 O O . LEU A 1 235 ? 16.927 -16.861 -11.791 1.00 86.75 235 LEU A O 1
ATOM 1938 N N . ILE A 1 236 ? 15.949 -14.902 -11.275 1.00 90.00 236 ILE A N 1
ATOM 1939 C CA . ILE A 1 236 ? 15.071 -15.417 -10.221 1.00 90.00 236 ILE A CA 1
ATOM 1940 C C . ILE A 1 236 ? 13.653 -14.932 -10.519 1.00 90.00 236 ILE A C 1
ATOM 1942 O O . ILE A 1 236 ? 13.377 -13.736 -10.430 1.00 90.00 236 ILE A O 1
ATOM 1946 N N . ASP A 1 237 ? 12.753 -15.858 -10.848 1.00 88.19 237 ASP A N 1
ATOM 1947 C CA . ASP A 1 237 ? 11.317 -15.576 -10.840 1.00 88.19 237 ASP A CA 1
ATOM 1948 C C . ASP A 1 237 ? 10.802 -15.617 -9.393 1.00 88.19 237 ASP A C 1
ATOM 1950 O O . ASP A 1 237 ? 11.192 -16.487 -8.607 1.00 88.19 237 ASP A O 1
ATOM 1954 N N . THR A 1 238 ? 9.963 -14.654 -9.011 1.00 86.25 238 THR A N 1
ATOM 1955 C CA . THR A 1 238 ? 9.498 -14.490 -7.624 1.00 86.25 238 THR A CA 1
ATOM 1956 C C . THR A 1 238 ? 7.984 -14.283 -7.573 1.00 86.25 238 THR A C 1
ATOM 1958 O O . THR A 1 238 ? 7.435 -13.600 -8.438 1.00 86.25 238 THR A O 1
ATOM 1961 N N . PRO A 1 239 ? 7.275 -14.839 -6.568 1.00 85.31 239 PRO A N 1
ATOM 1962 C CA . PRO A 1 239 ? 5.824 -14.705 -6.482 1.00 85.31 239 PRO A CA 1
ATOM 1963 C C . PRO A 1 239 ? 5.364 -13.243 -6.476 1.00 85.31 239 PRO A C 1
ATOM 1965 O O . PRO A 1 239 ? 5.884 -12.422 -5.726 1.00 85.31 239 PRO A O 1
ATOM 1968 N N . LEU A 1 240 ? 4.329 -12.928 -7.259 1.00 81.00 240 LEU A N 1
ATOM 1969 C CA . LEU A 1 240 ? 3.708 -11.596 -7.273 1.00 81.00 240 LEU A CA 1
ATOM 1970 C C . LEU A 1 240 ? 2.802 -11.339 -6.054 1.00 81.00 240 LEU A C 1
ATOM 1972 O O . LEU A 1 240 ? 2.464 -10.193 -5.765 1.00 81.00 240 LEU A O 1
ATOM 1976 N N . MET A 1 241 ? 2.392 -12.393 -5.341 1.00 83.75 241 MET A N 1
ATOM 1977 C CA . MET A 1 241 ? 1.498 -12.325 -4.183 1.00 83.75 241 MET A CA 1
ATOM 1978 C C . MET A 1 241 ? 2.169 -12.932 -2.947 1.00 83.75 241 MET A C 1
ATOM 1980 O O . MET A 1 241 ? 2.691 -14.045 -2.997 1.00 83.75 241 MET A O 1
ATOM 1984 N N . TYR A 1 242 ? 2.113 -12.214 -1.823 1.00 81.25 242 TYR A N 1
ATOM 1985 C CA . TYR A 1 242 ? 2.726 -12.609 -0.552 1.00 81.25 242 TYR A CA 1
ATOM 1986 C C . TYR A 1 242 ? 1.707 -12.601 0.588 1.00 81.25 242 TYR A C 1
ATOM 1988 O O . TYR A 1 242 ? 0.848 -11.724 0.665 1.00 81.25 242 TYR A O 1
ATOM 1996 N N . THR A 1 243 ? 1.827 -13.551 1.522 1.00 77.94 243 THR A N 1
ATOM 1997 C CA . THR A 1 243 ? 0.929 -13.591 2.688 1.00 77.94 243 THR A CA 1
ATOM 1998 C C . THR A 1 243 ? 1.260 -12.486 3.695 1.00 77.94 243 THR A C 1
ATOM 2000 O O . THR A 1 243 ? 2.411 -12.273 4.078 1.00 77.94 243 THR A O 1
ATOM 2003 N N . THR A 1 244 ? 0.221 -11.825 4.194 1.00 69.75 244 THR A N 1
ATOM 2004 C CA . THR A 1 244 ? 0.290 -10.649 5.082 1.00 69.75 244 THR A CA 1
ATOM 2005 C C . THR A 1 244 ? 0.578 -11.000 6.552 1.00 69.75 244 THR A C 1
ATOM 2007 O O . THR A 1 244 ? 0.658 -10.124 7.414 1.00 69.75 244 THR A O 1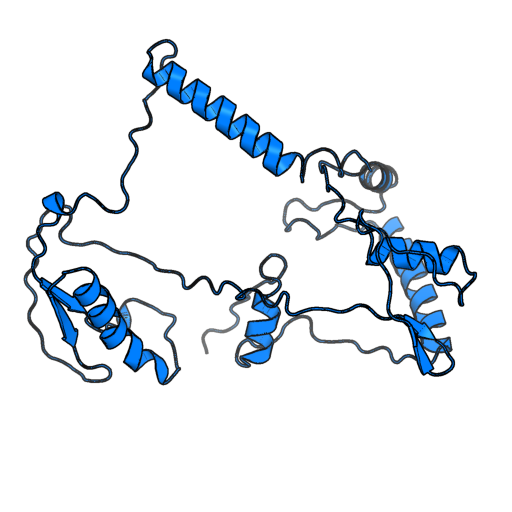
ATOM 2010 N N . LYS A 1 245 ? 0.782 -12.294 6.848 1.00 72.69 245 LYS A N 1
ATOM 2011 C CA . LYS A 1 245 ? 1.047 -12.843 8.191 1.00 72.69 245 LYS A CA 1
ATOM 2012 C C . LYS A 1 245 ? 2.406 -12.404 8.764 1.00 72.69 245 LYS A C 1
ATOM 2014 O O . LYS A 1 245 ? 2.590 -12.414 9.979 1.00 72.69 245 LYS A O 1
ATOM 2019 N N . ASN A 1 246 ? 3.363 -12.009 7.918 1.00 73.81 246 ASN A N 1
ATOM 2020 C CA . ASN A 1 246 ? 4.684 -11.546 8.348 1.00 73.81 246 ASN A CA 1
ATOM 2021 C C . ASN A 1 246 ? 4.725 -10.013 8.479 1.00 73.81 246 ASN A C 1
ATOM 2023 O O . ASN A 1 246 ? 4.710 -9.299 7.475 1.00 73.81 246 ASN A O 1
ATOM 2027 N N . LYS A 1 247 ? 4.881 -9.510 9.713 1.00 64.44 247 LYS A N 1
ATOM 2028 C CA . LYS A 1 247 ? 4.945 -8.067 10.011 1.00 64.44 247 LYS A CA 1
ATOM 2029 C C . LYS A 1 247 ? 6.006 -7.308 9.201 1.00 64.44 247 LYS A C 1
ATOM 2031 O O . LYS A 1 247 ? 5.775 -6.148 8.879 1.00 64.44 247 LYS A O 1
ATOM 2036 N N . LYS A 1 248 ? 7.137 -7.936 8.841 1.00 71.12 248 LYS A N 1
ATOM 2037 C CA . LYS A 1 248 ? 8.177 -7.291 8.012 1.00 71.12 248 LYS A CA 1
ATOM 2038 C C . LYS A 1 248 ? 7.691 -7.023 6.586 1.00 71.12 248 LYS A C 1
ATOM 2040 O O . LYS A 1 248 ? 7.918 -5.931 6.078 1.00 71.12 248 LYS A O 1
ATOM 2045 N N . LEU A 1 249 ? 6.990 -7.984 5.975 1.00 69.75 249 LEU A N 1
ATOM 2046 C CA . LEU A 1 249 ? 6.406 -7.813 4.641 1.00 69.75 249 LEU A CA 1
ATOM 2047 C C . LEU A 1 249 ? 5.315 -6.740 4.682 1.00 69.75 249 LEU A C 1
ATOM 2049 O O . LEU A 1 249 ? 5.399 -5.768 3.945 1.00 69.75 249 LEU A O 1
ATOM 2053 N N . THR A 1 250 ? 4.380 -6.838 5.630 1.00 67.31 250 THR A N 1
ATOM 2054 C CA . THR A 1 250 ? 3.313 -5.844 5.840 1.00 67.31 250 THR A CA 1
ATOM 2055 C C . THR A 1 250 ? 3.861 -4.423 6.036 1.00 67.31 250 THR A C 1
ATOM 2057 O O . THR A 1 250 ? 3.353 -3.484 5.426 1.00 67.31 250 THR A O 1
ATOM 2060 N N . ALA A 1 251 ? 4.941 -4.250 6.809 1.00 65.94 251 ALA A N 1
ATOM 2061 C CA . ALA A 1 251 ? 5.604 -2.956 6.978 1.00 65.94 251 ALA A CA 1
ATOM 2062 C C . ALA A 1 251 ? 6.301 -2.451 5.699 1.00 65.94 251 ALA A C 1
ATOM 2064 O O . ALA A 1 251 ? 6.361 -1.243 5.478 1.00 65.94 251 ALA A O 1
ATOM 2065 N N . GLN A 1 252 ? 6.811 -3.343 4.844 1.00 68.75 252 GLN A N 1
ATOM 2066 C CA . GLN A 1 252 ? 7.419 -2.978 3.562 1.00 68.75 252 GLN A CA 1
ATOM 2067 C C . GLN A 1 252 ? 6.360 -2.626 2.505 1.00 68.75 252 GLN A C 1
ATOM 2069 O O . GLN A 1 252 ? 6.497 -1.607 1.832 1.00 68.75 252 GLN A O 1
ATOM 2074 N N . THR A 1 253 ? 5.263 -3.383 2.419 1.00 66.50 253 THR A N 1
ATOM 2075 C CA . THR A 1 253 ? 4.087 -3.062 1.589 1.00 66.50 253 THR A CA 1
ATOM 2076 C C . THR A 1 253 ? 3.483 -1.710 1.987 1.00 66.50 253 THR A C 1
ATOM 2078 O O . THR A 1 253 ? 3.162 -0.893 1.126 1.00 66.50 253 THR A O 1
ATOM 2081 N N . ALA A 1 254 ? 3.420 -1.408 3.290 1.00 63.53 254 ALA A N 1
ATOM 2082 C CA . ALA A 1 254 ? 2.946 -0.123 3.808 1.00 63.53 254 ALA A CA 1
ATOM 2083 C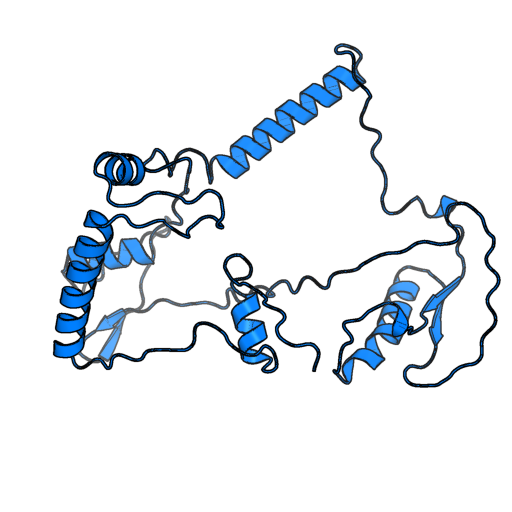 C . ALA A 1 254 ? 3.829 1.089 3.433 1.00 63.53 254 ALA A C 1
ATOM 2085 O O . ALA A 1 254 ? 3.361 2.221 3.540 1.00 63.53 254 ALA A O 1
ATOM 2086 N N . ARG A 1 255 ? 5.070 0.891 2.953 1.00 63.44 255 ARG A N 1
ATOM 2087 C CA . ARG A 1 255 ? 5.898 1.976 2.377 1.00 63.44 255 ARG A CA 1
ATOM 2088 C C . ARG A 1 255 ? 5.450 2.376 0.968 1.00 63.44 255 ARG A C 1
ATOM 2090 O O . ARG A 1 255 ? 5.709 3.501 0.553 1.00 63.44 255 ARG A O 1
ATOM 2097 N N . PHE A 1 256 ? 4.756 1.490 0.249 1.00 62.91 256 PHE A N 1
ATOM 2098 C CA . PHE A 1 256 ? 4.300 1.704 -1.129 1.00 62.91 256 PHE A CA 1
ATOM 2099 C C . PHE A 1 256 ? 2.785 1.442 -1.279 1.00 62.91 256 PHE A C 1
ATOM 2101 O O . PHE A 1 256 ? 2.368 0.627 -2.110 1.00 62.91 256 PHE A O 1
ATOM 2108 N N . PRO A 1 257 ? 1.925 2.128 -0.494 1.00 54.53 257 PRO A N 1
ATOM 2109 C CA . PRO A 1 257 ? 0.493 1.829 -0.432 1.00 54.53 257 PRO A CA 1
ATOM 2110 C C . PRO A 1 257 ? -0.216 2.072 -1.772 1.00 54.53 257 PRO A C 1
ATOM 2112 O O . PRO A 1 257 ? -1.099 1.310 -2.143 1.00 54.53 257 PRO A O 1
ATOM 2115 N N . ALA A 1 258 ? 0.222 3.072 -2.546 1.00 55.41 258 ALA A N 1
ATOM 2116 C CA . ALA A 1 258 ? -0.354 3.430 -3.846 1.00 55.41 258 ALA A CA 1
ATOM 2117 C C . ALA A 1 258 ? -0.019 2.458 -5.003 1.00 55.41 258 ALA A C 1
ATOM 2119 O O . ALA A 1 258 ? -0.361 2.742 -6.147 1.00 55.41 258 ALA A O 1
ATOM 2120 N N . ARG A 1 259 ? 0.686 1.347 -4.740 1.00 60.31 259 ARG A N 1
ATOM 2121 C CA . ARG A 1 259 ? 1.038 0.313 -5.738 1.00 60.31 259 ARG A CA 1
ATOM 2122 C C . ARG A 1 259 ? 0.746 -1.118 -5.255 1.00 60.31 259 ARG A C 1
ATOM 2124 O O . ARG A 1 259 ? 1.234 -2.073 -5.850 1.00 60.31 259 ARG A O 1
ATOM 2131 N N . SER A 1 260 ? -0.001 -1.267 -4.160 1.00 67.75 260 SER A N 1
ATOM 2132 C CA . SER A 1 260 ? -0.133 -2.533 -3.429 1.00 67.75 260 SER A CA 1
ATOM 2133 C C . SER A 1 260 ? -1.590 -2.990 -3.338 1.00 67.75 260 SER A C 1
ATOM 2135 O O . SER A 1 260 ? -2.376 -2.412 -2.589 1.00 67.75 260 SER A O 1
ATOM 2137 N N . TYR A 1 261 ? -1.939 -4.056 -4.060 1.00 75.62 261 TYR A N 1
ATOM 2138 C CA . TYR A 1 261 ? -3.269 -4.668 -4.005 1.00 75.62 261 TYR A CA 1
ATOM 2139 C C . TYR A 1 261 ? -3.398 -5.605 -2.799 1.00 75.62 261 TYR A C 1
ATOM 2141 O O . TYR A 1 261 ? -2.521 -6.430 -2.546 1.00 75.62 261 TYR A O 1
ATOM 2149 N N . TRP A 1 262 ? -4.520 -5.512 -2.086 1.00 75.19 262 TRP A N 1
ATOM 2150 C CA . TRP A 1 262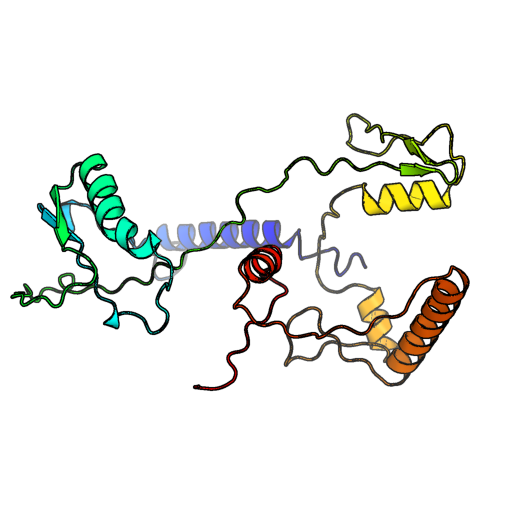 ? -4.865 -6.406 -0.980 1.00 75.19 262 TRP A CA 1
ATOM 2151 C C . TRP A 1 262 ? -5.996 -7.323 -1.440 1.00 75.19 262 TRP A C 1
ATOM 2153 O O . TRP A 1 262 ? -7.127 -6.876 -1.613 1.00 75.19 262 TRP A O 1
ATOM 2163 N N . VAL A 1 263 ? -5.667 -8.592 -1.687 1.00 78.44 263 VAL A N 1
ATOM 2164 C CA . VAL A 1 263 ? -6.605 -9.603 -2.192 1.00 78.44 263 VAL A CA 1
ATOM 2165 C C . VAL A 1 263 ? -7.014 -10.519 -1.042 1.00 78.44 263 VAL A C 1
ATOM 2167 O O . VAL A 1 263 ? -6.182 -11.243 -0.496 1.00 78.44 263 VAL A O 1
ATOM 2170 N N . GLU A 1 264 ? -8.294 -10.497 -0.680 1.00 74.88 264 GLU A N 1
ATOM 2171 C CA . GLU A 1 264 ? -8.890 -11.503 0.203 1.00 74.88 264 GLU A CA 1
ATOM 2172 C C . GLU A 1 264 ? -9.151 -12.782 -0.612 1.00 74.88 264 GLU A C 1
ATOM 2174 O O . GLU A 1 264 ? -9.743 -12.730 -1.690 1.00 74.88 264 GLU A O 1
ATOM 2179 N N . SER A 1 265 ? -8.663 -13.929 -0.132 1.00 68.94 265 SER A N 1
ATOM 2180 C CA . SER A 1 265 ? -8.700 -15.203 -0.860 1.00 68.94 265 SER A CA 1
ATOM 2181 C C . SER A 1 265 ? -8.920 -16.361 0.111 1.00 68.94 265 SER A C 1
ATOM 2183 O O . SER A 1 265 ? -8.002 -16.735 0.840 1.00 68.94 265 SER A O 1
ATOM 2185 N N . GLY A 1 266 ? -10.120 -16.945 0.071 1.00 60.28 266 GLY A N 1
ATOM 2186 C CA . GLY A 1 266 ? -10.580 -17.972 1.012 1.00 60.28 266 GLY A CA 1
ATOM 2187 C C . GLY A 1 266 ? -11.346 -17.385 2.205 1.00 60.28 266 GLY A C 1
ATOM 2188 O O . GLY A 1 266 ? -11.083 -16.263 2.629 1.00 60.28 266 GLY A O 1
ATOM 2189 N N . ASN A 1 267 ? -12.304 -18.155 2.726 1.00 49.12 267 ASN A N 1
ATOM 2190 C CA . ASN A 1 267 ? -13.041 -17.877 3.970 1.00 49.12 267 ASN A CA 1
ATOM 2191 C C . ASN A 1 267 ? -12.728 -18.972 5.017 1.00 49.12 267 ASN A C 1
ATOM 2193 O O . ASN A 1 267 ? -13.628 -19.413 5.731 1.00 49.12 267 ASN A O 1
ATOM 2197 N N . ASP A 1 268 ? -11.462 -19.409 5.061 1.00 40.06 268 ASP A N 1
ATOM 2198 C CA . ASP A 1 268 ? -10.913 -20.450 5.947 1.00 40.06 268 ASP A CA 1
ATOM 2199 C C . ASP A 1 268 ? -9.862 -19.860 6.916 1.00 40.06 268 ASP A C 1
ATOM 2201 O O . ASP A 1 268 ? -8.924 -19.179 6.430 1.00 40.06 268 ASP A O 1
#

Secondary structure (DSSP, 8-state):
-GGGSSSBSHHHHHHHHHHHHHHHHHHHHHTTSS-S-------SS--HHHH---EEEE---GGG-SS---SGGGGGHHHHHHHHHHHTT-EEEEPPTT-----------STTSS--------------------EEE-TT--EEE--B-TTSPBPP-TT---HHHHHHHHHHHS-----B-S--HHHHHHHHTTSEEE-TTS-TT-EEEPHHHHHHHHHHHHHHHHHHHHTT-------S---TTSHHHHHHHTTSGGG---------

Radius of gyration: 28.49 Å; chains: 1; bounding box: 72×58×67 Å